Protein AF-A0A9P3F4W3-F1 (afdb_monomer)

InterPro domains:
  IPR059463 Protein of unknown function DUF8419 [PF28510] (2-143)

Foldseek 3Di:
DQLLVVVLQVVLLQADDPPHDFAADADCDDDPPFSYHHQDPDSDDCVVVVVVVVLVVVLVVLVVQQKDKDKDFDDDPPDPPPDDTDIDIDIDGDVVSVVVSVVSVVVVVVVVVVCVVPDDRDPQDDSPSPDPVSVVQQAWADQDPDDPRRDRDDDPCFNRAGKHWAFPDCPDPPDPPQETEIYIDRDDHDTDDPPHHYD

Mean predicted aligned error: 11.66 Å

Structure (mmCIF, N/CA/C/O backbone):
data_AF-A0A9P3F4W3-F1
#
_entry.id   AF-A0A9P3F4W3-F1
#
loop_
_atom_site.group_PDB
_atom_site.id
_atom_site.type_symbol
_atom_site.label_atom_id
_atom_site.label_alt_id
_atom_site.label_comp_id
_atom_site.label_asym_id
_atom_site.label_entity_id
_atom_site.label_seq_id
_atom_site.pdbx_PDB_ins_code
_atom_site.Cartn_x
_atom_site.Cartn_y
_atom_site.Cartn_z
_atom_site.occupancy
_atom_site.B_iso_or_equiv
_atom_site.auth_seq_id
_atom_site.auth_comp_id
_atom_site.auth_asym_id
_atom_site.auth_atom_id
_atom_site.pdbx_PDB_model_num
ATOM 1 N N . MET A 1 1 ? -3.355 -1.218 -4.577 1.00 74.62 1 MET A N 1
ATOM 2 C CA . MET A 1 1 ? -3.485 -2.594 -4.039 1.00 74.62 1 MET A CA 1
ATOM 3 C C . MET A 1 1 ? -2.761 -2.758 -2.710 1.00 74.62 1 MET A C 1
ATOM 5 O O . MET A 1 1 ? -3.388 -3.128 -1.733 1.00 74.62 1 MET A O 1
ATOM 9 N N . MET A 1 2 ? -1.468 -2.449 -2.622 1.00 79.38 2 MET A N 1
ATOM 10 C CA . MET A 1 2 ? -0.718 -2.630 -1.372 1.00 79.38 2 MET A CA 1
ATOM 11 C C . MET A 1 2 ? -1.200 -1.736 -0.217 1.00 79.38 2 MET A C 1
ATOM 13 O O . MET A 1 2 ? -1.365 -2.205 0.904 1.00 79.38 2 MET A O 1
ATOM 17 N N . THR A 1 3 ? -1.484 -0.463 -0.501 1.00 83.06 3 THR A N 1
ATOM 18 C CA . THR A 1 3 ? -2.031 0.501 0.469 1.00 83.06 3 THR A CA 1
ATOM 19 C C . THR A 1 3 ? -3.369 0.040 1.037 1.00 83.06 3 THR A C 1
ATOM 21 O O . THR A 1 3 ? -3.529 -0.025 2.250 1.00 83.06 3 THR A O 1
ATOM 24 N N . THR A 1 4 ? -4.296 -0.363 0.165 1.00 82.31 4 THR A N 1
ATOM 25 C CA . THR A 1 4 ? -5.615 -0.875 0.553 1.00 82.31 4 THR A CA 1
ATOM 26 C C . THR A 1 4 ? -5.492 -2.171 1.350 1.00 82.31 4 THR A C 1
ATOM 28 O O . THR A 1 4 ? -6.126 -2.304 2.386 1.00 82.31 4 THR A O 1
ATOM 31 N N . MET A 1 5 ? -4.609 -3.096 0.955 1.00 83.12 5 MET A N 1
ATOM 32 C CA . MET A 1 5 ? -4.367 -4.333 1.708 1.00 83.12 5 MET A CA 1
ATOM 33 C C . MET A 1 5 ? -3.825 -4.081 3.123 1.00 83.12 5 MET A C 1
ATOM 35 O O . MET A 1 5 ? -4.146 -4.823 4.055 1.00 83.12 5 MET A O 1
ATOM 39 N N . LEU A 1 6 ? -2.979 -3.065 3.296 1.00 83.56 6 LEU A N 1
ATOM 40 C CA . LEU A 1 6 ? -2.426 -2.693 4.598 1.00 83.56 6 LEU A CA 1
ATOM 41 C C . LEU A 1 6 ? -3.441 -1.933 5.451 1.00 83.56 6 LEU A C 1
ATOM 43 O O . LEU A 1 6 ? -3.543 -2.227 6.639 1.00 83.56 6 LEU A O 1
ATOM 47 N N . ALA A 1 7 ? -4.226 -1.042 4.846 1.00 84.19 7 ALA A N 1
ATOM 48 C CA . ALA A 1 7 ? -5.341 -0.373 5.508 1.00 84.19 7 ALA A CA 1
ATOM 49 C C . ALA A 1 7 ? -6.375 -1.392 6.004 1.00 84.19 7 ALA A C 1
ATOM 51 O O . ALA A 1 7 ? -6.766 -1.341 7.164 1.00 84.19 7 ALA A O 1
ATOM 52 N N . MET A 1 8 ? -6.724 -2.388 5.182 1.00 84.88 8 MET A N 1
ATOM 53 C CA . MET A 1 8 ? -7.594 -3.490 5.602 1.00 84.88 8 MET A CA 1
ATOM 54 C C . MET A 1 8 ? -6.976 -4.337 6.706 1.00 84.88 8 MET A C 1
ATOM 56 O O . MET A 1 8 ? -7.667 -4.717 7.641 1.00 84.88 8 MET A O 1
ATOM 60 N N . ALA A 1 9 ? -5.670 -4.610 6.645 1.00 83.62 9 ALA A N 1
ATOM 61 C CA . ALA A 1 9 ? -5.000 -5.367 7.703 1.00 83.62 9 ALA A CA 1
ATOM 62 C C . ALA A 1 9 ? -5.033 -4.612 9.038 1.00 83.62 9 ALA A C 1
ATOM 64 O O . ALA A 1 9 ? -5.186 -5.221 10.093 1.00 83.62 9 ALA A O 1
ATOM 65 N N . GLU A 1 10 ? -4.892 -3.288 8.993 1.00 84.81 10 GLU A N 1
ATOM 66 C CA . GLU A 1 10 ? -5.034 -2.432 10.163 1.00 84.81 10 GLU A CA 1
ATOM 67 C C . GLU A 1 10 ? -6.487 -2.368 10.648 1.00 84.81 10 GLU A C 1
ATOM 69 O O . GLU A 1 10 ? -6.715 -2.528 11.843 1.00 84.81 10 GLU A O 1
ATOM 74 N N . TRP A 1 11 ? -7.458 -2.215 9.752 1.00 85.62 11 TRP A N 1
ATOM 75 C CA . TRP A 1 11 ? -8.885 -2.228 10.077 1.00 85.62 11 TRP A CA 1
ATOM 76 C C . TRP A 1 11 ? -9.291 -3.525 10.784 1.00 85.62 11 TRP A C 1
ATOM 78 O O . TRP A 1 11 ? -9.791 -3.501 11.905 1.00 85.62 11 TRP A O 1
ATOM 88 N N . CYS A 1 12 ? -8.944 -4.666 10.194 1.00 85.25 12 CYS A N 1
ATOM 89 C CA . CYS A 1 12 ? -9.163 -5.982 10.779 1.00 85.25 12 CYS A CA 1
ATOM 90 C C . CYS A 1 12 ? -8.398 -6.193 12.095 1.00 85.25 12 CYS A C 1
ATOM 92 O O . CYS A 1 12 ? -8.806 -7.014 12.901 1.00 85.25 12 CYS A O 1
ATOM 94 N N . SER A 1 13 ? -7.307 -5.463 12.362 1.00 84.81 13 SER A N 1
ATOM 95 C CA . SER A 1 13 ? -6.596 -5.585 13.647 1.00 84.81 13 SER A CA 1
ATOM 96 C C . SER A 1 13 ? -7.384 -5.038 14.840 1.00 84.81 13 SER A C 1
ATOM 98 O O . SER A 1 13 ? -7.011 -5.321 15.973 1.00 84.81 13 SER A O 1
ATOM 100 N N . TYR A 1 14 ? -8.453 -4.269 14.602 1.00 86.31 14 TYR A N 1
ATOM 101 C CA . TYR A 1 14 ? -9.343 -3.791 15.659 1.00 86.31 14 TYR A CA 1
ATOM 102 C C . TYR A 1 14 ? -10.436 -4.798 16.032 1.00 86.31 14 TYR A C 1
ATOM 104 O O . TYR A 1 14 ? -11.039 -4.635 17.090 1.00 86.31 14 TYR A O 1
ATOM 112 N N . THR A 1 15 ? -10.698 -5.835 15.227 1.00 86.44 15 THR A N 1
ATOM 113 C CA . THR A 1 15 ? -11.714 -6.842 15.576 1.00 86.44 15 THR A CA 1
ATOM 114 C C . THR A 1 15 ? -11.348 -7.551 16.859 1.00 86.44 15 THR A C 1
ATOM 116 O O . THR A 1 15 ? -10.190 -7.942 17.028 1.00 86.44 15 THR A O 1
ATOM 119 N N . VAL A 1 16 ? -12.326 -7.832 17.706 1.00 83.94 16 VAL A N 1
ATOM 120 C CA . VAL A 1 16 ? -12.142 -8.793 18.788 1.00 83.94 16 VAL A CA 1
ATOM 121 C C . VAL A 1 16 ? -11.890 -10.199 18.224 1.00 83.94 16 VAL A C 1
ATOM 123 O O . VAL A 1 16 ? -12.476 -10.617 17.224 1.00 83.94 16 VAL A O 1
ATOM 126 N N . GLY A 1 17 ? -10.969 -10.930 18.845 1.00 76.00 17 GLY A N 1
ATOM 127 C CA . GLY A 1 17 ? -10.574 -12.269 18.424 1.00 76.00 17 GLY A CA 1
ATOM 128 C C . GLY A 1 17 ? -9.558 -12.880 19.389 1.00 76.00 17 GLY A C 1
ATOM 129 O O . GLY A 1 17 ? -9.021 -12.165 20.235 1.00 76.00 17 GLY A O 1
ATOM 130 N N . PRO A 1 18 ? -9.245 -14.181 19.256 1.00 65.69 18 PRO A N 1
ATOM 131 C CA . PRO A 1 18 ? -8.427 -14.923 20.223 1.00 65.69 18 PRO A CA 1
ATOM 132 C C . PRO A 1 18 ? -7.000 -14.377 20.391 1.00 65.69 18 PRO A C 1
ATOM 134 O O . PRO A 1 18 ? -6.372 -14.589 21.422 1.00 65.69 18 PRO A O 1
ATOM 137 N N . THR A 1 19 ? -6.484 -13.657 19.392 1.00 66.25 19 THR A N 1
ATOM 138 C CA . THR A 1 19 ? -5.151 -13.032 19.410 1.00 66.25 19 THR A CA 1
ATOM 139 C C . THR A 1 19 ? -5.202 -11.504 19.388 1.00 66.25 19 THR A C 1
ATOM 141 O O . THR A 1 19 ? -4.159 -10.861 19.261 1.00 66.25 19 THR A O 1
ATOM 144 N N . SER A 1 20 ? -6.395 -10.908 19.431 1.00 72.38 20 SER A N 1
ATOM 145 C CA . SER A 1 20 ? -6.566 -9.467 19.260 1.00 72.38 20 SER A CA 1
ATOM 146 C C . SER A 1 20 ? -6.547 -8.752 20.602 1.00 72.38 20 SER A C 1
ATOM 148 O O . SER A 1 20 ? -7.237 -9.153 21.537 1.00 72.38 20 SER A O 1
ATOM 150 N N . GLN A 1 21 ? -5.774 -7.672 20.687 1.00 78.75 21 GLN A N 1
ATOM 151 C CA . GLN A 1 21 ? -5.727 -6.816 21.868 1.00 78.75 21 GLN A CA 1
ATOM 152 C C . GLN A 1 21 ? -6.329 -5.442 21.576 1.00 78.75 21 GLN A C 1
ATOM 154 O O . GLN A 1 21 ? -6.241 -4.977 20.435 1.00 78.75 21 GLN A O 1
ATOM 159 N N . PRO A 1 22 ? -6.885 -4.762 22.596 1.00 82.44 22 PRO A N 1
ATOM 160 C CA . PRO A 1 22 ? -7.339 -3.389 22.467 1.00 82.44 22 PRO A CA 1
ATOM 161 C C . PRO A 1 22 ? -6.253 -2.505 21.874 1.00 82.44 22 PRO A C 1
ATOM 163 O O . PRO A 1 22 ? -5.115 -2.464 22.356 1.00 82.44 22 PRO A O 1
ATOM 166 N N . LYS A 1 23 ? -6.607 -1.777 20.818 1.00 87.00 23 LYS A N 1
ATOM 167 C CA . LYS A 1 23 ? -5.668 -0.944 20.076 1.00 87.00 23 LYS A CA 1
ATOM 168 C C . LYS A 1 23 ? -6.117 0.506 20.140 1.00 87.00 23 LYS A C 1
ATOM 170 O O . LYS A 1 23 ? -7.295 0.822 20.039 1.00 87.00 23 LYS A O 1
ATOM 175 N N . ALA A 1 24 ? -5.155 1.399 20.328 1.00 87.31 24 ALA A N 1
ATOM 176 C CA . ALA A 1 24 ? -5.419 2.827 20.309 1.00 87.31 24 ALA A CA 1
ATOM 177 C C . ALA A 1 24 ? -5.722 3.330 18.893 1.00 87.31 24 ALA A C 1
ATOM 179 O O . ALA A 1 24 ? -5.210 2.791 17.900 1.00 87.31 24 ALA A O 1
ATOM 180 N N . LEU A 1 25 ? -6.512 4.396 18.813 1.00 86.94 25 LEU A N 1
ATOM 181 C CA . LEU A 1 25 ? -6.737 5.124 17.573 1.00 86.94 25 LEU A CA 1
ATOM 182 C C . LEU A 1 25 ? -5.454 5.824 17.119 1.00 86.94 25 LEU A C 1
ATOM 184 O O . LEU A 1 25 ? -4.669 6.328 17.928 1.00 86.94 25 LEU A O 1
ATOM 188 N N . ARG A 1 26 ? -5.244 5.830 15.802 1.00 85.50 26 ARG A N 1
ATOM 189 C CA . ARG A 1 26 ? -4.173 6.591 15.164 1.00 85.50 26 ARG A CA 1
ATOM 190 C C . ARG A 1 26 ? -4.734 7.901 14.642 1.00 85.50 26 ARG A C 1
ATOM 192 O O . ARG A 1 26 ? -5.629 7.889 13.802 1.00 85.50 26 ARG A O 1
ATOM 199 N N . VAL A 1 27 ? -4.210 9.013 15.136 1.00 84.75 27 VAL A N 1
ATOM 200 C CA . VAL A 1 27 ? -4.677 10.362 14.802 1.00 84.75 27 VAL A CA 1
ATOM 201 C C . VAL A 1 27 ? -3.507 11.224 14.344 1.00 84.75 27 VAL A C 1
ATOM 203 O O . VAL A 1 27 ? -2.356 10.968 14.692 1.00 84.75 27 VAL A O 1
ATOM 206 N N . SER A 1 28 ? -3.779 12.250 13.541 1.00 83.44 28 SER A N 1
ATOM 207 C CA . SER A 1 28 ? -2.728 13.146 13.036 1.00 83.44 28 SER A CA 1
ATOM 208 C C . SER A 1 28 ? -2.123 14.026 14.134 1.00 83.44 28 SER A C 1
ATOM 210 O O . SER A 1 28 ? -0.944 14.358 14.075 1.00 83.44 28 SER A O 1
ATOM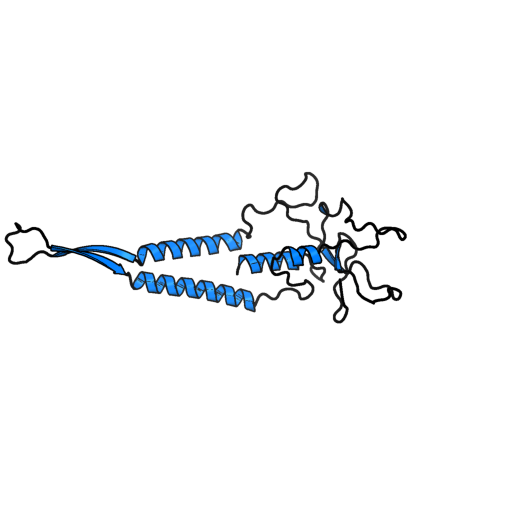 212 N N . SER A 1 29 ? -2.921 14.395 15.137 1.00 84.56 29 SER A N 1
ATOM 213 C CA . SER A 1 29 ? -2.494 15.198 16.282 1.00 84.56 29 SER A CA 1
ATOM 214 C C . SER A 1 29 ? -3.029 14.542 17.557 1.00 84.56 29 SER A C 1
ATOM 216 O O . SER A 1 29 ? -4.214 14.695 17.854 1.00 84.56 29 SER A O 1
ATOM 218 N N . PRO A 1 30 ? -2.218 13.718 18.247 1.00 84.50 30 PRO A N 1
ATOM 219 C CA . PRO A 1 30 ? -2.648 13.072 19.480 1.00 84.50 30 PRO A CA 1
ATOM 220 C C . PRO A 1 30 ? -2.712 14.086 20.618 1.00 84.50 30 PRO A C 1
ATOM 222 O O . PRO A 1 30 ? -1.844 14.954 20.741 1.00 84.50 30 PRO A O 1
ATOM 225 N N . VAL A 1 31 ? -3.726 13.947 21.469 1.00 85.88 31 VAL A N 1
ATOM 226 C CA . VAL A 1 31 ? -3.821 14.735 22.701 1.00 85.88 31 VAL A CA 1
ATOM 227 C C . VAL A 1 31 ? -2.749 14.240 23.689 1.00 85.88 31 VAL A C 1
ATOM 229 O O . VAL A 1 31 ? -2.611 13.021 23.851 1.00 85.88 31 VAL A O 1
ATOM 232 N N . PRO A 1 32 ? -1.974 15.140 24.332 1.00 81.25 32 PRO A N 1
ATOM 233 C CA . PRO A 1 32 ? -0.998 14.761 25.355 1.00 81.25 32 PRO A CA 1
ATOM 234 C C . PRO A 1 32 ? -1.635 13.910 26.463 1.00 81.25 32 PRO A C 1
ATOM 236 O O . PRO A 1 32 ? -2.799 14.110 26.794 1.00 81.25 32 PRO A O 1
ATOM 239 N N . ASP A 1 33 ? -0.877 12.961 27.016 1.00 80.81 33 ASP A N 1
ATOM 240 C CA . ASP A 1 33 ? -1.301 12.077 28.118 1.00 80.81 33 ASP A CA 1
ATOM 241 C C . ASP A 1 33 ? -2.494 11.145 27.816 1.00 80.81 33 ASP A C 1
ATOM 243 O O . ASP A 1 33 ? -3.154 10.640 28.724 1.00 80.81 33 ASP A O 1
ATOM 247 N N . THR A 1 34 ? -2.749 10.854 26.536 1.00 84.12 34 THR A N 1
ATOM 248 C CA . THR A 1 34 ? -3.764 9.879 26.099 1.00 84.12 34 THR A CA 1
ATOM 249 C C . THR A 1 34 ? -3.131 8.639 25.465 1.00 84.12 34 THR A C 1
ATOM 251 O O . THR A 1 34 ? -1.970 8.652 25.058 1.00 84.12 34 THR A O 1
ATOM 254 N N . GLU A 1 35 ? -3.887 7.542 25.333 1.00 84.88 35 GLU A N 1
ATOM 255 C CA . GLU A 1 35 ? -3.386 6.319 24.680 1.00 84.88 35 GLU A CA 1
ATOM 256 C C . GLU A 1 35 ? -3.305 6.453 23.147 1.00 84.88 35 GLU A C 1
ATOM 258 O O . GLU A 1 35 ? -2.826 5.534 22.474 1.00 84.88 35 GLU A O 1
ATOM 263 N N . GLN A 1 36 ? -3.769 7.573 22.574 1.00 84.56 36 GLN A N 1
ATOM 264 C CA . GLN A 1 36 ? -3.763 7.829 21.135 1.00 84.56 36 GLN A CA 1
ATOM 265 C C . GLN A 1 36 ? -2.351 7.784 20.560 1.00 84.56 36 GLN A C 1
ATOM 267 O O . GLN A 1 36 ? -1.378 8.260 21.145 1.00 84.56 36 GLN A O 1
ATOM 272 N N . LYS A 1 37 ? -2.234 7.236 19.352 1.00 82.19 37 LYS A N 1
ATOM 273 C CA . LYS A 1 37 ? -0.954 7.167 18.647 1.00 82.19 37 LYS A CA 1
ATOM 274 C C . LYS A 1 37 ? -0.946 8.162 17.504 1.00 82.19 37 LYS A C 1
ATOM 276 O O . LYS A 1 37 ? -1.917 8.267 16.764 1.00 82.19 37 LYS A O 1
ATOM 281 N N . SER A 1 38 ? 0.175 8.850 17.322 1.00 79.69 38 SER A N 1
ATOM 282 C CA . SER A 1 38 ? 0.373 9.638 16.110 1.00 79.69 38 SER A CA 1
ATOM 283 C C . SER A 1 38 ? 0.411 8.717 14.886 1.00 79.69 38 SER A C 1
ATOM 285 O O . SER A 1 38 ? 0.999 7.627 14.922 1.00 79.69 38 SER A O 1
ATOM 287 N N . THR A 1 39 ? -0.237 9.140 13.808 1.00 71.75 39 THR A N 1
ATOM 288 C CA . THR A 1 39 ? -0.130 8.503 12.495 1.00 71.75 39 THR A CA 1
ATOM 289 C C . THR A 1 39 ? 1.294 8.650 11.948 1.00 71.75 39 THR A C 1
ATOM 291 O O . THR A 1 39 ? 1.993 9.628 12.201 1.00 71.75 39 THR A O 1
ATOM 294 N N . TYR A 1 40 ? 1.753 7.659 11.184 1.00 64.75 40 TYR A N 1
ATOM 295 C CA . TYR A 1 40 ? 3.007 7.775 10.441 1.00 64.75 40 TYR A CA 1
ATOM 296 C C . TYR A 1 40 ? 2.914 8.918 9.422 1.00 64.75 40 TYR A C 1
ATOM 298 O O . TYR A 1 40 ? 1.903 9.060 8.741 1.00 64.75 40 TYR A O 1
ATOM 306 N N . THR A 1 41 ? 3.992 9.682 9.241 1.00 58.31 41 THR A N 1
ATOM 307 C CA . THR A 1 41 ? 4.062 10.732 8.206 1.00 58.31 41 THR A CA 1
ATOM 308 C C . THR A 1 41 ? 3.821 10.195 6.786 1.00 58.31 41 THR A C 1
ATOM 310 O O . THR A 1 41 ? 3.372 10.939 5.921 1.00 58.31 41 THR A O 1
ATOM 313 N N . LEU A 1 42 ? 4.050 8.896 6.553 1.00 62.97 42 LEU A N 1
ATOM 314 C CA . LEU A 1 42 ? 3.553 8.150 5.396 1.00 62.97 42 LEU A CA 1
ATOM 315 C C . LEU A 1 42 ? 2.478 7.151 5.834 1.00 62.97 42 LEU A C 1
ATOM 317 O O . LEU A 1 42 ? 2.734 6.324 6.703 1.00 62.97 42 LEU A O 1
ATOM 321 N N . SER A 1 43 ? 1.329 7.116 5.154 1.00 66.06 43 SER A N 1
ATOM 322 C CA . SER A 1 43 ? 0.204 6.192 5.415 1.00 66.06 43 SER A CA 1
ATOM 323 C C . SER A 1 43 ? 0.535 4.689 5.305 1.00 66.06 43 SER A C 1
ATOM 325 O O . SER A 1 43 ? -0.341 3.847 5.486 1.00 66.06 43 SER A O 1
ATOM 327 N N . VAL A 1 44 ? 1.781 4.326 4.991 1.00 72.62 44 VAL A N 1
ATOM 328 C CA . VAL A 1 44 ? 2.258 2.952 4.806 1.00 72.62 44 VAL A CA 1
ATOM 329 C C . VAL A 1 44 ? 3.447 2.705 5.739 1.00 72.62 44 VAL A C 1
ATOM 331 O O . VAL A 1 44 ? 4.361 3.531 5.778 1.00 72.62 44 VAL A O 1
ATOM 334 N N . PRO A 1 45 ? 3.509 1.561 6.451 1.00 78.75 45 PRO A N 1
ATOM 335 C CA . PRO A 1 45 ? 4.685 1.193 7.225 1.00 78.75 45 PRO A CA 1
ATOM 336 C C . PRO A 1 45 ? 5.943 1.238 6.357 1.00 78.75 45 PRO A C 1
ATOM 338 O O . PRO A 1 45 ? 5.987 0.644 5.279 1.00 78.75 45 PRO A O 1
ATOM 341 N N . LEU A 1 46 ? 6.992 1.889 6.856 1.00 76.44 46 LEU A N 1
ATOM 342 C CA . LEU A 1 46 ? 8.212 2.163 6.093 1.00 76.44 46 LEU A CA 1
ATOM 343 C C . LEU A 1 46 ? 8.869 0.892 5.510 1.00 76.44 46 LEU A C 1
ATOM 345 O O . LEU A 1 46 ? 9.416 0.922 4.413 1.00 76.44 46 LEU A O 1
ATOM 349 N N . LYS A 1 47 ? 8.708 -0.249 6.196 1.00 84.06 47 LYS A N 1
ATOM 350 C CA . LYS A 1 47 ? 9.158 -1.589 5.765 1.00 84.06 47 LYS A CA 1
ATOM 351 C C . LYS A 1 47 ? 8.607 -2.005 4.394 1.00 84.06 47 LYS A C 1
ATOM 353 O O . LYS A 1 47 ? 9.259 -2.723 3.652 1.00 84.06 47 LYS A O 1
ATOM 358 N N . TRP A 1 48 ? 7.395 -1.557 4.091 1.00 82.06 48 TRP A N 1
ATOM 359 C CA . TRP A 1 48 ? 6.644 -1.854 2.875 1.00 82.06 48 TRP A CA 1
ATOM 360 C C . TRP A 1 48 ? 6.708 -0.680 1.884 1.00 82.06 48 TRP A C 1
ATOM 362 O O . TRP A 1 48 ? 6.747 -0.887 0.671 1.00 82.06 48 TRP A O 1
ATOM 372 N N . GLY A 1 49 ? 6.776 0.552 2.397 1.00 83.81 49 GLY A N 1
ATOM 373 C CA . GLY A 1 49 ? 6.899 1.767 1.593 1.00 83.81 49 GLY A CA 1
ATOM 374 C C . GLY A 1 49 ? 8.245 1.895 0.875 1.00 83.81 49 GLY A C 1
ATOM 375 O O . GLY A 1 49 ? 8.251 2.160 -0.324 1.00 83.81 49 GLY A O 1
ATOM 376 N N . ILE A 1 50 ? 9.369 1.658 1.566 1.00 87.50 50 ILE A N 1
ATOM 377 C CA . ILE A 1 50 ? 10.716 1.822 0.985 1.00 87.50 50 ILE A CA 1
ATOM 378 C C . ILE A 1 50 ? 10.934 0.918 -0.239 1.00 87.50 50 ILE A C 1
ATOM 380 O O . ILE A 1 50 ? 11.280 1.459 -1.289 1.00 87.50 50 ILE A O 1
ATOM 384 N N . PRO A 1 51 ? 10.716 -0.414 -0.175 1.00 87.62 51 PRO A N 1
ATOM 385 C CA . PRO A 1 51 ? 10.960 -1.278 -1.331 1.00 87.62 51 PRO A CA 1
ATOM 386 C C . PRO A 1 51 ? 10.102 -0.882 -2.532 1.00 87.62 51 PRO A C 1
ATOM 388 O O . PRO A 1 51 ? 10.590 -0.810 -3.654 1.00 87.62 51 PRO A O 1
ATOM 391 N N . THR A 1 52 ? 8.835 -0.544 -2.280 1.00 85.62 52 THR A N 1
ATOM 392 C CA . THR A 1 52 ? 7.901 -0.113 -3.324 1.00 85.62 52 THR A CA 1
ATOM 393 C C . THR A 1 52 ? 8.360 1.188 -3.980 1.00 85.62 52 THR A C 1
ATOM 395 O O . THR A 1 52 ? 8.342 1.290 -5.203 1.00 85.62 52 THR A O 1
ATOM 398 N N . ALA A 1 53 ? 8.811 2.163 -3.186 1.00 88.81 53 ALA A N 1
ATOM 399 C CA . ALA A 1 53 ? 9.331 3.426 -3.698 1.00 88.81 53 ALA A CA 1
ATOM 400 C C . ALA A 1 53 ? 10.589 3.215 -4.549 1.00 88.81 53 ALA A C 1
ATOM 402 O O . ALA A 1 53 ? 10.673 3.761 -5.643 1.00 88.81 53 ALA A O 1
ATOM 403 N N . ILE A 1 54 ? 11.523 2.369 -4.099 1.00 91.62 54 ILE A N 1
ATOM 404 C CA . ILE A 1 54 ? 12.721 2.013 -4.873 1.00 91.62 54 ILE A CA 1
ATOM 405 C C . ILE A 1 54 ? 12.322 1.392 -6.214 1.00 91.62 54 ILE A C 1
ATOM 407 O O . ILE A 1 54 ? 12.807 1.833 -7.253 1.00 91.62 54 ILE A O 1
ATOM 411 N N . CYS A 1 55 ? 11.414 0.412 -6.215 1.00 90.56 55 CYS A N 1
ATOM 412 C CA . CYS A 1 55 ? 10.948 -0.217 -7.449 1.00 90.56 55 CYS A CA 1
ATOM 413 C C . CYS A 1 55 ? 10.300 0.790 -8.410 1.00 90.56 55 CYS A C 1
ATOM 415 O O . CYS A 1 55 ? 10.576 0.736 -9.604 1.00 90.56 55 CYS A O 1
ATOM 417 N N . ILE A 1 56 ? 9.485 1.726 -7.907 1.00 90.88 56 ILE A N 1
ATOM 418 C CA . ILE A 1 56 ? 8.874 2.783 -8.729 1.00 90.88 56 ILE A CA 1
ATOM 419 C C . ILE A 1 56 ? 9.946 3.701 -9.317 1.00 90.88 56 ILE A C 1
ATOM 421 O O . ILE A 1 56 ? 9.897 3.989 -10.508 1.00 90.88 56 ILE A O 1
ATOM 425 N N . THR A 1 57 ? 10.929 4.127 -8.522 1.00 94.38 57 THR A N 1
ATOM 426 C CA . THR A 1 57 ? 12.034 4.970 -9.000 1.00 94.38 57 THR A CA 1
ATOM 427 C C . THR A 1 57 ? 12.850 4.264 -10.081 1.00 94.38 57 THR A C 1
ATOM 429 O O . THR A 1 57 ? 13.143 4.865 -11.110 1.00 94.38 57 THR A O 1
ATOM 432 N N . VAL A 1 58 ? 13.178 2.983 -9.887 1.00 93.44 58 VAL A N 1
ATOM 433 C CA . VAL A 1 58 ? 13.905 2.178 -10.882 1.00 93.44 58 VAL A CA 1
ATOM 434 C C . VAL A 1 58 ? 13.081 2.010 -12.153 1.00 93.44 58 VAL A C 1
ATOM 436 O O . VAL A 1 58 ? 13.606 2.190 -13.245 1.00 93.44 58 VAL A O 1
ATOM 439 N N . LEU A 1 59 ? 11.790 1.705 -12.033 1.00 90.75 59 LEU A N 1
ATOM 440 C CA . LEU A 1 59 ? 10.906 1.554 -13.186 1.00 90.75 59 LEU A CA 1
ATOM 441 C C . LEU A 1 59 ? 10.767 2.881 -13.944 1.00 90.75 59 LEU A C 1
ATOM 443 O O . LEU A 1 59 ? 10.835 2.892 -15.168 1.00 90.75 59 LEU A O 1
ATOM 447 N N . HIS A 1 60 ? 10.649 4.001 -13.230 1.00 90.94 60 HIS A N 1
ATOM 448 C CA . HIS A 1 60 ? 10.609 5.329 -13.834 1.00 90.94 60 HIS A CA 1
ATOM 449 C C . HIS A 1 60 ? 11.915 5.669 -14.561 1.00 90.94 60 HIS A C 1
ATOM 451 O O . HIS A 1 60 ? 11.872 6.147 -15.690 1.00 90.94 60 HIS A O 1
ATOM 457 N N . TRP A 1 61 ? 13.067 5.353 -13.962 1.00 91.94 61 TRP A N 1
ATOM 458 C CA . TRP A 1 61 ? 14.362 5.500 -14.626 1.00 91.94 61 TRP A CA 1
ATOM 459 C C . TRP A 1 61 ? 14.431 4.633 -15.892 1.00 91.94 61 TRP A C 1
ATOM 461 O O . TRP A 1 61 ? 14.739 5.139 -16.966 1.00 91.94 61 TRP A O 1
ATOM 471 N N . LEU A 1 62 ? 14.057 3.356 -15.819 1.00 89.69 62 LEU A N 1
ATOM 472 C CA . LEU A 1 62 ? 14.059 2.464 -16.984 1.00 89.69 62 LEU A CA 1
ATOM 473 C C . LEU A 1 62 ? 13.155 2.958 -18.122 1.00 89.69 62 LEU A C 1
ATOM 475 O O . LEU A 1 62 ? 13.489 2.752 -19.285 1.00 89.69 62 LEU A O 1
ATOM 479 N N . ILE A 1 63 ? 12.037 3.623 -17.809 1.00 87.94 63 ILE A N 1
ATOM 480 C CA . ILE A 1 63 ? 11.183 4.258 -18.823 1.00 87.94 63 ILE A CA 1
ATOM 481 C C . ILE A 1 63 ? 11.926 5.403 -19.522 1.00 87.94 63 ILE A C 1
ATOM 483 O O . ILE A 1 63 ? 11.843 5.510 -20.744 1.00 87.94 63 ILE A O 1
ATOM 487 N N . SER A 1 64 ? 12.678 6.224 -18.787 1.00 88.25 64 SER A N 1
ATOM 488 C CA . SER A 1 64 ? 13.499 7.286 -19.385 1.00 88.25 64 SER A CA 1
ATOM 489 C C . SER A 1 64 ? 14.577 6.729 -20.322 1.00 88.25 64 SER A C 1
ATOM 491 O O . SER A 1 64 ? 14.849 7.326 -21.354 1.00 88.25 64 SER A O 1
ATOM 493 N N . GLU A 1 65 ? 15.133 5.554 -20.015 1.00 86.38 65 GLU A N 1
ATOM 494 C CA . GLU A 1 65 ? 16.111 4.864 -20.876 1.00 86.38 65 GLU A CA 1
ATOM 495 C C . GLU A 1 65 ? 15.456 4.087 -22.036 1.00 86.38 65 GLU A C 1
ATOM 497 O O . GLU A 1 65 ? 16.132 3.652 -22.971 1.00 86.38 65 GLU A O 1
ATOM 502 N N . MET A 1 66 ? 14.137 3.871 -21.986 1.00 88.31 66 MET A N 1
ATOM 503 C CA . MET A 1 66 ? 13.402 3.146 -23.022 1.00 88.31 66 MET A CA 1
ATOM 504 C C . MET A 1 66 ? 13.227 3.985 -24.286 1.00 88.31 66 MET A C 1
ATOM 506 O O . MET A 1 66 ? 13.239 3.412 -25.374 1.00 88.31 66 MET A O 1
ATOM 510 N N . VAL A 1 67 ? 13.056 5.301 -24.153 1.00 85.50 67 VAL A N 1
ATOM 511 C CA . VAL A 1 67 ? 12.791 6.219 -25.268 1.00 85.50 67 VAL A CA 1
ATOM 512 C C . VAL A 1 67 ? 13.890 7.268 -25.309 1.00 85.50 67 VAL A C 1
ATOM 514 O O . VAL A 1 67 ? 13.972 8.110 -24.420 1.00 85.50 67 VAL A O 1
ATOM 517 N N . PHE A 1 68 ? 14.714 7.251 -26.353 1.00 83.69 68 PHE A N 1
ATOM 518 C CA . PHE A 1 68 ? 15.767 8.246 -26.532 1.00 83.69 68 PHE A CA 1
ATOM 519 C C . PHE A 1 68 ? 15.684 8.882 -27.916 1.00 83.69 68 PHE A C 1
ATOM 521 O O . PHE A 1 68 ? 15.373 8.234 -28.913 1.00 83.69 68 PHE A O 1
ATOM 528 N N . LEU A 1 69 ? 15.945 10.184 -27.974 1.00 85.62 69 LEU A N 1
ATOM 529 C CA . LEU A 1 69 ? 15.994 10.934 -29.221 1.00 85.62 69 LEU A CA 1
ATOM 530 C C . LEU A 1 69 ? 17.431 10.907 -29.733 1.00 85.62 69 LEU A C 1
ATOM 532 O O . LEU A 1 69 ? 18.336 11.373 -29.039 1.00 85.62 69 LEU A O 1
ATOM 536 N N . ALA A 1 70 ? 17.646 10.355 -30.925 1.00 85.12 70 ALA A N 1
ATOM 537 C CA . ALA A 1 70 ? 18.967 10.336 -31.540 1.00 85.12 70 ALA A CA 1
ATOM 538 C C . ALA A 1 70 ? 18.942 11.074 -32.877 1.00 85.12 70 ALA A C 1
ATOM 540 O O . ALA A 1 70 ? 17.981 11.002 -33.646 1.00 85.12 70 ALA A O 1
ATOM 541 N N . ARG A 1 71 ? 20.029 11.798 -33.136 1.00 85.50 71 ARG A N 1
ATOM 542 C CA . ARG A 1 71 ? 20.293 12.467 -34.404 1.00 85.50 71 ARG A CA 1
ATOM 543 C C . ARG A 1 71 ? 21.382 11.692 -35.126 1.00 85.50 71 ARG A C 1
ATOM 545 O O . ARG A 1 71 ? 22.465 11.500 -34.579 1.00 85.50 71 ARG A O 1
ATOM 552 N N . ILE A 1 72 ? 21.081 11.246 -36.335 1.00 83.50 72 ILE A N 1
ATOM 553 C CA . ILE A 1 72 ? 22.021 10.559 -37.213 1.00 83.50 72 ILE A CA 1
ATOM 554 C C . ILE A 1 72 ? 22.449 11.558 -38.278 1.00 83.50 72 ILE A C 1
ATOM 556 O O . ILE A 1 72 ? 21.644 11.970 -39.114 1.00 83.50 72 ILE A O 1
ATOM 560 N N . ASP A 1 73 ? 23.720 11.944 -38.234 1.00 85.50 73 ASP A N 1
ATOM 561 C CA . ASP A 1 73 ? 24.341 12.778 -39.256 1.00 85.50 73 ASP A CA 1
ATOM 562 C C . ASP A 1 73 ? 24.971 11.861 -40.313 1.00 85.50 73 ASP A C 1
ATOM 564 O O . ASP A 1 73 ? 25.912 11.116 -40.032 1.00 85.50 73 ASP A O 1
ATOM 568 N N . VAL A 1 74 ? 24.410 11.867 -41.526 1.00 82.50 74 VAL A N 1
ATOM 569 C CA . VAL A 1 74 ? 24.894 11.044 -42.642 1.00 82.50 74 VAL A CA 1
ATOM 570 C C . VAL A 1 74 ? 25.891 11.859 -43.462 1.00 82.50 74 VAL A C 1
ATOM 572 O O . VAL A 1 74 ? 25.551 12.920 -43.988 1.00 82.50 74 VAL A O 1
ATOM 575 N N . TYR A 1 75 ? 27.119 11.349 -43.572 1.00 79.19 75 TYR A N 1
ATOM 576 C CA . TYR A 1 75 ? 28.189 11.931 -44.383 1.00 79.19 75 TYR A CA 1
ATOM 577 C C . TYR A 1 75 ? 28.359 11.119 -45.672 1.00 79.19 75 TYR A C 1
ATOM 579 O O . TYR A 1 75 ? 28.512 9.899 -45.621 1.00 79.19 75 TYR A O 1
ATOM 587 N N . ASP A 1 76 ? 28.334 11.788 -46.826 1.00 75.38 76 ASP A N 1
ATOM 588 C CA . ASP A 1 76 ? 28.615 11.154 -48.117 1.00 75.38 76 ASP A CA 1
ATOM 589 C C . ASP A 1 76 ? 30.128 10.935 -48.274 1.00 75.38 76 ASP A C 1
ATOM 591 O O . ASP A 1 76 ? 30.921 11.861 -48.105 1.00 75.38 76 ASP A O 1
ATOM 595 N N . VAL A 1 77 ? 30.523 9.706 -48.612 1.00 74.31 77 VAL A N 1
ATOM 596 C CA . VAL A 1 77 ? 31.924 9.283 -48.770 1.00 74.31 77 VAL A CA 1
ATOM 597 C C . VAL A 1 77 ? 32.589 9.953 -49.982 1.00 74.31 77 VAL A C 1
ATOM 599 O O . VAL A 1 77 ? 33.812 10.055 -50.025 1.00 74.31 77 VAL A O 1
ATOM 602 N N . ASN A 1 78 ? 31.807 10.443 -50.952 1.00 73.50 78 ASN A N 1
ATOM 603 C CA . ASN A 1 78 ? 32.319 11.107 -52.160 1.00 73.50 78 ASN A CA 1
ATOM 604 C C . ASN A 1 78 ? 32.322 12.643 -52.068 1.00 73.50 78 ASN A C 1
ATOM 606 O O . ASN A 1 78 ? 32.753 13.315 -53.005 1.00 73.50 78 ASN A O 1
ATOM 610 N N . SER A 1 79 ? 31.823 13.208 -50.966 1.00 67.88 79 SER A N 1
ATOM 611 C CA . SER A 1 79 ? 31.809 14.650 -50.722 1.00 67.88 79 SER A CA 1
ATOM 612 C C . SER A 1 79 ? 33.130 15.082 -50.081 1.00 67.88 79 SER A C 1
ATOM 614 O O . SER A 1 79 ? 33.550 14.501 -49.085 1.00 67.88 79 SER A O 1
ATOM 616 N N . ASP A 1 80 ? 33.751 16.148 -50.595 1.00 65.31 80 ASP A N 1
ATOM 617 C CA . ASP A 1 80 ? 35.039 16.721 -50.147 1.00 65.31 80 ASP A CA 1
ATOM 618 C C . ASP A 1 80 ? 34.954 17.435 -48.773 1.00 65.31 80 ASP A C 1
ATOM 620 O O . ASP A 1 80 ? 35.489 18.520 -48.564 1.00 65.31 80 ASP A O 1
ATOM 624 N N . GLY A 1 81 ? 34.164 16.896 -47.836 1.00 63.69 81 GLY A N 1
ATOM 625 C CA . GLY A 1 81 ? 33.947 17.448 -46.492 1.00 63.69 81 GLY A CA 1
ATOM 626 C C . GLY A 1 81 ? 33.247 18.816 -46.425 1.00 63.69 81 GLY A C 1
ATOM 627 O O . GLY A 1 81 ? 33.026 19.321 -45.329 1.00 63.69 81 GLY A O 1
ATOM 628 N N . SER A 1 82 ? 32.889 19.418 -47.565 1.00 62.62 82 SER A N 1
ATOM 629 C CA . SER A 1 82 ? 32.378 20.795 -47.667 1.00 62.62 82 SER A CA 1
ATOM 630 C C . SER A 1 82 ? 30.847 20.919 -47.739 1.00 62.62 82 SER A C 1
ATOM 632 O O . SER A 1 82 ? 30.322 22.032 -47.697 1.00 62.62 82 SER A O 1
ATOM 634 N N . GLY A 1 83 ? 30.116 19.802 -47.823 1.00 66.31 83 GLY A N 1
ATOM 635 C CA . GLY A 1 83 ? 28.649 19.778 -47.820 1.00 66.31 83 GLY A CA 1
ATOM 636 C C . GLY A 1 83 ? 28.041 19.766 -46.412 1.00 66.31 83 GLY A C 1
ATOM 637 O O . GLY A 1 83 ? 28.586 19.164 -45.488 1.00 66.31 83 GLY A O 1
ATOM 638 N N . THR A 1 84 ? 26.877 20.401 -46.238 1.00 69.00 84 THR A N 1
ATOM 639 C CA . THR A 1 84 ? 26.082 20.277 -45.005 1.00 69.00 84 THR A CA 1
ATOM 640 C C . THR A 1 84 ? 25.598 18.829 -44.850 1.00 69.00 84 THR A C 1
ATOM 642 O O . THR A 1 84 ? 24.953 18.336 -45.780 1.00 69.00 84 THR A O 1
ATOM 645 N N . PRO A 1 85 ? 25.857 18.144 -43.719 1.00 72.38 85 PRO A N 1
ATOM 646 C CA . PRO A 1 85 ? 25.405 16.770 -43.531 1.00 72.38 85 PRO A CA 1
ATOM 647 C C . PRO A 1 85 ? 23.875 16.711 -43.520 1.00 72.38 85 PRO A C 1
ATOM 649 O O . PRO A 1 85 ? 23.210 17.548 -42.902 1.00 72.38 85 PRO A O 1
ATOM 652 N N . THR A 1 86 ? 23.303 15.709 -44.186 1.00 78.62 86 THR A N 1
ATOM 653 C CA . THR A 1 86 ? 21.877 15.402 -44.049 1.00 78.62 86 THR A CA 1
ATOM 654 C C . THR A 1 86 ? 21.662 14.749 -42.692 1.00 78.62 86 THR A C 1
ATOM 656 O O . THR A 1 86 ? 22.123 13.630 -42.460 1.00 78.62 86 THR A O 1
ATOM 659 N N . SER A 1 87 ? 20.988 15.458 -41.790 1.00 80.19 87 SER A N 1
ATOM 660 C CA . SER A 1 87 ? 20.698 14.963 -40.448 1.00 80.19 87 SER A CA 1
ATOM 661 C C . SER A 1 87 ? 19.268 14.456 -40.341 1.00 80.19 87 SER A C 1
ATOM 663 O O . SER A 1 87 ? 18.336 15.211 -40.627 1.00 80.19 87 SER A O 1
ATOM 665 N N . VAL A 1 88 ? 19.096 13.223 -39.875 1.00 84.12 88 VAL A N 1
ATOM 666 C CA . VAL A 1 88 ? 17.791 12.655 -39.518 1.00 84.12 88 VAL A CA 1
ATOM 667 C C . VAL A 1 88 ? 17.695 12.607 -37.999 1.00 84.12 88 VAL A C 1
ATOM 669 O O . VAL A 1 88 ? 18.577 12.062 -37.338 1.00 84.12 88 VAL A O 1
ATOM 672 N N . THR A 1 89 ? 16.642 13.197 -37.441 1.00 85.81 89 THR A N 1
ATOM 673 C CA . THR A 1 89 ? 16.354 13.148 -36.004 1.00 85.81 89 THR A CA 1
ATOM 674 C C . THR A 1 89 ? 15.096 12.326 -35.810 1.00 85.81 89 THR A C 1
ATOM 676 O O . THR A 1 89 ? 14.026 12.759 -36.228 1.00 85.81 89 THR A O 1
ATOM 679 N N . ASP A 1 90 ? 15.230 11.180 -35.155 1.00 87.31 90 ASP A N 1
ATOM 680 C CA . ASP A 1 90 ? 14.124 10.260 -34.901 1.00 87.31 90 ASP A CA 1
ATOM 681 C C . ASP A 1 90 ? 14.106 9.801 -33.438 1.00 87.31 90 ASP A C 1
ATOM 683 O O . ASP A 1 90 ? 15.068 9.966 -32.676 1.00 87.31 90 ASP A O 1
ATOM 687 N N . ILE A 1 91 ? 12.967 9.237 -33.038 1.00 87.81 91 ILE A N 1
ATOM 688 C CA . ILE A 1 91 ? 12.788 8.601 -31.734 1.00 87.81 91 ILE A CA 1
ATOM 689 C C . ILE A 1 91 ? 13.234 7.148 -31.853 1.00 87.81 91 ILE A C 1
ATOM 691 O O . ILE A 1 91 ? 12.700 6.382 -32.655 1.00 87.81 91 ILE A O 1
ATOM 695 N N . PHE A 1 92 ? 14.182 6.762 -31.013 1.00 85.62 92 PHE A N 1
ATOM 696 C CA . PHE A 1 92 ? 14.669 5.400 -30.909 1.00 85.62 92 PHE A CA 1
ATOM 697 C C . PHE A 1 92 ? 14.191 4.775 -29.603 1.00 85.62 92 PHE A C 1
ATOM 699 O O . PHE A 1 92 ? 13.981 5.446 -28.589 1.00 85.62 92 PHE A O 1
ATOM 706 N N . TYR A 1 93 ? 14.028 3.456 -29.642 1.00 87.88 93 TYR A N 1
ATOM 707 C CA . TYR A 1 93 ? 13.640 2.663 -28.487 1.00 87.88 93 TYR A CA 1
ATOM 708 C C . TYR A 1 93 ? 14.782 1.735 -28.101 1.00 87.88 93 TYR A C 1
ATOM 710 O O . TYR A 1 93 ? 15.412 1.142 -28.975 1.00 87.88 93 TYR A O 1
ATOM 718 N N . SER A 1 94 ? 15.029 1.574 -26.803 1.00 89.25 94 SER A N 1
ATOM 719 C CA . SER A 1 94 ? 15.962 0.572 -26.282 1.00 89.25 94 SER A CA 1
ATOM 720 C C . SER A 1 94 ? 15.212 -0.737 -25.999 1.00 89.25 94 SER A C 1
ATOM 722 O O . SER A 1 94 ? 14.463 -0.812 -25.016 1.00 89.25 94 SER A O 1
ATOM 724 N N . PRO A 1 95 ? 15.392 -1.806 -26.810 1.00 86.50 95 PRO A N 1
ATOM 725 C CA . PRO A 1 95 ? 14.688 -3.072 -26.594 1.00 86.50 95 PRO A CA 1
ATOM 726 C C . PRO A 1 95 ? 15.080 -3.728 -25.267 1.00 86.50 95 PRO A C 1
ATOM 728 O O . PRO A 1 95 ? 14.263 -4.385 -24.627 1.00 86.50 95 PRO A O 1
ATOM 731 N N . LEU A 1 96 ? 16.326 -3.519 -24.830 1.00 88.69 96 LEU A N 1
ATOM 732 C CA . LEU A 1 96 ? 16.835 -4.050 -23.571 1.00 88.69 96 LEU A CA 1
ATOM 733 C C . LEU A 1 96 ? 16.154 -3.384 -22.367 1.00 88.69 96 LEU A C 1
ATOM 735 O O . LEU A 1 96 ? 15.669 -4.090 -21.484 1.00 88.69 96 LEU A O 1
ATOM 739 N N . ALA A 1 97 ? 16.039 -2.051 -22.360 1.00 89.19 97 ALA A N 1
ATOM 740 C CA . ALA A 1 97 ? 15.321 -1.334 -21.304 1.00 89.19 97 ALA A CA 1
ATOM 741 C C . ALA A 1 97 ? 13.840 -1.743 -21.256 1.00 89.19 97 ALA A C 1
ATOM 743 O O . ALA A 1 97 ? 13.296 -1.968 -20.175 1.00 89.19 97 ALA A O 1
ATOM 744 N N . MET A 1 98 ? 13.214 -1.937 -22.422 1.00 89.81 98 MET A N 1
ATOM 745 C CA . MET A 1 98 ? 11.829 -2.397 -22.531 1.00 89.81 98 MET A CA 1
ATOM 746 C C . MET A 1 98 ? 11.619 -3.782 -21.897 1.00 89.81 98 MET A C 1
ATOM 748 O O . MET A 1 98 ? 10.700 -3.956 -21.097 1.00 89.81 98 MET A O 1
ATOM 752 N N . ILE A 1 99 ? 12.478 -4.763 -22.202 1.00 92.81 99 ILE A N 1
ATOM 753 C CA . ILE A 1 99 ? 12.381 -6.116 -21.624 1.00 92.81 99 ILE A CA 1
ATOM 754 C C . ILE A 1 99 ? 12.544 -6.065 -20.097 1.00 92.81 99 ILE A C 1
ATOM 756 O O . ILE A 1 99 ? 11.768 -6.688 -19.364 1.00 92.81 99 ILE A O 1
ATOM 760 N N . ILE A 1 100 ? 13.512 -5.291 -19.597 1.00 92.31 100 ILE A N 1
ATOM 761 C CA . ILE A 1 100 ? 13.761 -5.160 -18.153 1.00 92.31 100 ILE A CA 1
ATOM 762 C C . ILE A 1 100 ? 12.580 -4.468 -17.456 1.00 92.31 100 ILE A C 1
ATOM 764 O O . ILE A 1 100 ? 12.107 -4.950 -16.428 1.00 92.31 100 ILE A O 1
ATOM 768 N N . ALA A 1 101 ? 12.042 -3.388 -18.023 1.00 91.38 101 ALA A N 1
ATOM 769 C CA . ALA A 1 101 ? 10.900 -2.680 -17.450 1.00 91.38 101 ALA A CA 1
ATOM 770 C C . ALA A 1 101 ? 9.641 -3.564 -17.374 1.00 91.38 101 ALA A C 1
ATOM 772 O O . ALA A 1 101 ? 8.984 -3.618 -16.332 1.00 91.38 101 ALA A O 1
ATOM 773 N N . VAL A 1 102 ? 9.324 -4.304 -18.445 1.00 92.06 102 VAL A N 1
ATOM 774 C CA . VAL A 1 102 ? 8.154 -5.201 -18.493 1.00 92.06 102 VAL A CA 1
ATOM 775 C C . VAL A 1 102 ? 8.307 -6.376 -17.525 1.00 92.06 102 VAL A C 1
ATOM 777 O O . VAL A 1 102 ? 7.367 -6.715 -16.801 1.00 92.06 102 VAL A O 1
ATOM 780 N N . SER A 1 103 ? 9.487 -6.993 -17.473 1.00 93.94 103 SER A N 1
ATOM 781 C CA . SER A 1 103 ? 9.760 -8.093 -16.537 1.00 93.94 103 SER A CA 1
ATOM 782 C C . SER A 1 103 ? 9.693 -7.639 -15.075 1.00 93.94 103 SER A C 1
ATOM 784 O O . SER A 1 103 ? 9.050 -8.301 -14.262 1.00 93.94 103 SER A O 1
ATOM 786 N N . LEU A 1 104 ? 10.253 -6.474 -14.737 1.00 92.94 104 LEU A N 1
ATOM 787 C CA . LEU A 1 104 ? 10.161 -5.910 -13.389 1.00 92.94 104 LEU A CA 1
ATOM 788 C C . LEU A 1 104 ? 8.714 -5.551 -13.021 1.00 92.94 104 LEU A C 1
ATOM 790 O O . LEU A 1 104 ? 8.233 -5.938 -11.956 1.00 92.94 104 LEU A O 1
ATOM 794 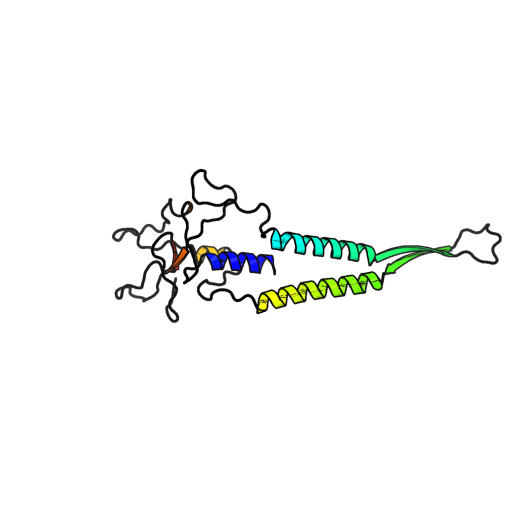N N . GLY A 1 105 ? 8.000 -4.851 -13.906 1.00 91.62 105 GLY A N 1
ATOM 795 C CA . GLY A 1 105 ? 6.610 -4.455 -13.674 1.00 91.62 105 GLY A CA 1
ATOM 796 C C . GLY A 1 105 ? 5.679 -5.658 -13.498 1.00 91.62 105 GLY A C 1
ATOM 797 O O . GLY A 1 105 ? 4.868 -5.688 -12.571 1.00 91.62 105 GLY A O 1
ATOM 798 N N . SER A 1 106 ? 5.835 -6.690 -14.332 1.00 93.31 106 SER A N 1
ATOM 799 C CA . SER A 1 106 ? 5.064 -7.934 -14.206 1.00 93.31 106 SER A CA 1
ATOM 800 C C . SER A 1 106 ? 5.386 -8.688 -12.914 1.00 93.31 106 SER A C 1
ATOM 802 O O . SER A 1 106 ? 4.460 -9.125 -12.228 1.00 93.31 106 SER A O 1
ATOM 804 N N . ALA A 1 107 ? 6.660 -8.767 -12.517 1.00 92.69 107 ALA A N 1
ATOM 805 C CA . ALA A 1 107 ? 7.060 -9.362 -11.245 1.00 92.69 107 ALA A CA 1
ATOM 806 C C . ALA A 1 107 ? 6.433 -8.633 -10.043 1.00 92.69 107 ALA A C 1
ATOM 808 O O . ALA A 1 107 ? 5.916 -9.283 -9.133 1.00 92.69 107 ALA A O 1
ATOM 809 N N . MET A 1 108 ? 6.400 -7.294 -10.051 1.00 90.75 108 MET A N 1
ATOM 810 C CA . MET A 1 108 ? 5.748 -6.506 -8.995 1.00 90.75 108 MET A CA 1
ATOM 811 C C . MET A 1 108 ? 4.256 -6.834 -8.874 1.00 90.75 108 MET A C 1
ATOM 813 O O . MET A 1 108 ? 3.760 -7.058 -7.768 1.00 90.75 108 MET A O 1
ATOM 817 N N . VAL A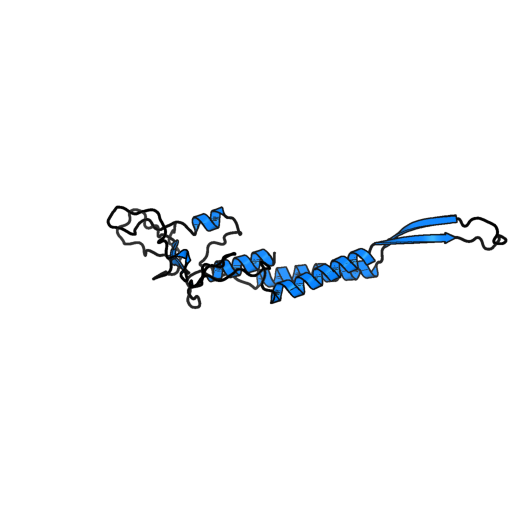 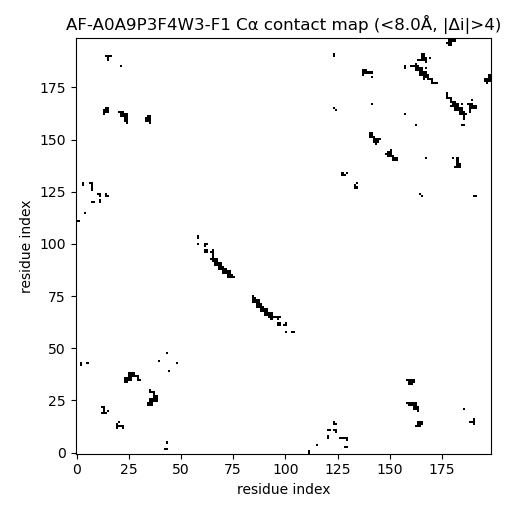1 109 ? 3.534 -6.894 -9.997 1.00 91.12 109 VAL A N 1
ATOM 818 C CA . VAL A 1 109 ? 2.103 -7.239 -10.006 1.00 91.12 109 VAL A CA 1
ATOM 819 C C . VAL A 1 109 ? 1.885 -8.671 -9.519 1.00 91.12 109 VAL A C 1
ATOM 821 O O . VAL A 1 109 ? 1.017 -8.898 -8.675 1.00 91.12 109 VAL A O 1
ATOM 824 N N . ALA A 1 110 ? 2.698 -9.625 -9.977 1.00 92.56 110 ALA A N 1
ATOM 825 C CA . ALA A 1 110 ? 2.616 -11.017 -9.545 1.00 92.56 110 ALA A CA 1
ATOM 826 C C . ALA A 1 110 ? 2.811 -11.158 -8.027 1.00 92.56 110 ALA A C 1
ATOM 828 O O . ALA A 1 110 ? 2.012 -11.824 -7.369 1.00 92.56 110 ALA A O 1
ATOM 829 N N . ILE A 1 111 ? 3.805 -10.476 -7.447 1.00 89.75 111 ILE A N 1
ATOM 830 C CA . ILE A 1 111 ? 4.040 -10.469 -5.994 1.00 89.75 111 ILE A CA 1
ATOM 831 C C . ILE A 1 111 ? 2.822 -9.917 -5.243 1.00 89.75 111 ILE A C 1
ATOM 833 O O . ILE A 1 111 ? 2.406 -10.492 -4.238 1.00 89.75 111 ILE A O 1
ATOM 837 N N . LEU A 1 112 ? 2.213 -8.832 -5.727 1.00 87.88 112 LEU A N 1
ATOM 838 C CA . LEU A 1 112 ? 1.019 -8.258 -5.098 1.00 87.88 112 LEU A CA 1
ATOM 839 C C . LEU A 1 112 ? -0.186 -9.201 -5.160 1.00 87.88 112 LEU A C 1
ATOM 841 O O . LEU A 1 112 ? -0.924 -9.298 -4.180 1.00 87.88 112 LEU A O 1
ATOM 845 N N . ILE A 1 113 ? -0.374 -9.908 -6.276 1.00 89.38 113 ILE A N 1
ATOM 846 C CA . ILE A 1 113 ? -1.432 -10.917 -6.424 1.00 89.38 113 ILE A CA 1
ATOM 847 C C . ILE A 1 113 ? -1.193 -12.076 -5.456 1.00 89.38 113 ILE A C 1
ATOM 849 O O . ILE A 1 113 ? -2.106 -12.456 -4.729 1.00 89.38 113 ILE A O 1
ATOM 853 N N . VAL A 1 114 ? 0.036 -12.590 -5.389 1.00 90.19 114 VAL A N 1
ATOM 854 C CA . VAL A 1 114 ? 0.435 -13.647 -4.449 1.00 90.19 114 VAL A CA 1
ATOM 855 C C . VAL A 1 114 ? 0.126 -13.216 -3.015 1.00 90.19 114 VAL A C 1
ATOM 857 O O . VAL A 1 114 ? -0.588 -13.919 -2.304 1.00 90.19 114 VAL A O 1
ATOM 860 N N . ILE A 1 115 ? 0.566 -12.026 -2.599 1.00 86.25 115 ILE A N 1
ATOM 861 C CA . ILE A 1 115 ? 0.253 -11.496 -1.265 1.00 86.25 115 ILE A CA 1
ATOM 862 C C . ILE A 1 115 ? -1.262 -11.397 -1.058 1.00 86.25 115 ILE A C 1
ATOM 864 O O . ILE A 1 115 ? -1.744 -11.786 0.000 1.00 86.25 115 ILE A O 1
ATOM 868 N N . GLY A 1 116 ? -2.016 -10.918 -2.049 1.00 83.56 116 GLY A N 1
ATOM 869 C CA . GLY A 1 116 ? -3.472 -10.805 -1.970 1.00 83.56 116 GLY A CA 1
ATOM 870 C C . GLY A 1 116 ? -4.194 -12.145 -1.812 1.00 83.56 116 GLY A C 1
ATOM 871 O O . GLY A 1 116 ? -5.173 -12.216 -1.078 1.00 83.56 116 GLY A O 1
ATOM 872 N N . ILE A 1 117 ? -3.702 -13.205 -2.456 1.00 86.06 117 ILE A N 1
ATOM 873 C CA . ILE A 1 117 ? -4.281 -14.553 -2.369 1.00 86.06 117 ILE A CA 1
ATOM 874 C C . ILE A 1 117 ? -3.934 -15.216 -1.031 1.00 86.06 117 ILE A C 1
ATOM 876 O O . ILE A 1 117 ? -4.795 -15.826 -0.397 1.00 86.06 117 ILE A O 1
ATOM 880 N N . PHE A 1 118 ? -2.678 -15.114 -0.587 1.00 84.25 118 PHE A N 1
ATOM 881 C CA . PHE A 1 118 ? -2.220 -15.793 0.630 1.00 84.25 118 PHE A CA 1
ATOM 882 C C . PHE A 1 118 ? -2.597 -15.052 1.917 1.00 84.25 118 PHE A C 1
ATOM 884 O O . PHE A 1 118 ? -2.749 -15.678 2.968 1.00 84.25 118 PHE A O 1
ATOM 891 N N . LYS A 1 119 ? -2.757 -13.727 1.868 1.00 78.88 119 LYS A N 1
ATOM 892 C CA . LYS A 1 119 ? -3.108 -12.923 3.039 1.00 78.88 119 LYS A CA 1
ATOM 893 C C . LYS A 1 119 ? -4.617 -12.940 3.268 1.00 78.88 119 LYS A C 1
ATOM 895 O O . LYS A 1 119 ? -5.341 -12.069 2.796 1.00 78.88 119 LYS A O 1
ATOM 900 N N . LYS A 1 120 ? -5.080 -13.921 4.042 1.00 73.81 120 LYS A N 1
ATOM 901 C CA . LYS A 1 120 ? -6.459 -13.958 4.539 1.00 73.81 120 LYS A CA 1
ATOM 902 C C . LYS A 1 120 ? -6.658 -12.933 5.656 1.00 73.81 120 LYS A C 1
ATOM 904 O O . LYS A 1 120 ? -5.837 -12.832 6.568 1.00 73.81 120 LYS A O 1
ATOM 909 N N . TYR A 1 121 ? -7.747 -12.178 5.569 1.00 74.00 121 TYR A N 1
ATOM 910 C CA . TYR A 1 121 ? -8.217 -11.301 6.639 1.00 74.00 121 TYR A CA 1
ATOM 911 C C . TYR A 1 121 ? -9.139 -12.089 7.579 1.00 74.00 121 TYR A C 1
ATOM 913 O O . TYR A 1 121 ? -9.791 -13.025 7.114 1.00 74.00 121 TYR A O 1
ATOM 921 N N . PRO A 1 122 ? -9.189 -11.759 8.881 1.00 68.25 122 PRO A N 1
ATOM 922 C CA . PRO A 1 122 ? -10.146 -12.377 9.789 1.00 68.25 122 PRO A CA 1
ATOM 923 C C . PRO A 1 122 ? -11.577 -12.062 9.338 1.00 68.25 122 PRO A C 1
ATOM 925 O O . PRO A 1 122 ? -11.887 -10.923 8.992 1.00 68.25 122 PRO A O 1
ATOM 928 N N . GLU A 1 123 ? -12.433 -13.082 9.358 1.00 64.56 123 GLU A N 1
ATOM 929 C CA . GLU A 1 123 ? -13.820 -13.036 8.863 1.00 64.56 123 GLU A CA 1
ATOM 930 C C . GLU A 1 123 ? -14.757 -12.195 9.743 1.00 64.56 123 GLU A C 1
ATOM 932 O O . GLU A 1 123 ? -15.886 -11.915 9.356 1.00 64.56 123 GLU A O 1
ATOM 937 N N . SER A 1 124 ? -14.296 -11.771 10.922 1.00 65.50 124 SER A N 1
ATOM 938 C CA . SER A 1 124 ? -15.121 -11.063 11.894 1.00 65.50 124 SER A CA 1
ATOM 939 C C . SER A 1 124 ? -15.426 -9.620 11.496 1.00 65.50 124 SER A C 1
ATOM 941 O O . SER A 1 124 ? -16.521 -9.160 11.790 1.00 65.50 124 SER A O 1
ATOM 943 N N . MET A 1 125 ? -14.520 -8.901 10.819 1.00 71.12 125 MET A N 1
ATOM 944 C CA . MET A 1 125 ? -14.764 -7.508 10.407 1.00 71.12 125 MET A CA 1
ATOM 945 C C . MET A 1 125 ? -15.514 -7.456 9.081 1.00 71.12 125 MET A C 1
ATOM 947 O O . MET A 1 125 ? -15.121 -8.122 8.121 1.00 71.12 125 MET A O 1
ATOM 951 N N . SER A 1 126 ? -16.474 -6.539 8.956 1.00 69.19 126 SER A N 1
ATOM 952 C CA . SER A 1 126 ? -16.952 -6.150 7.631 1.00 69.19 126 SER A CA 1
ATOM 953 C C . SER A 1 126 ? -15.783 -5.600 6.804 1.00 69.19 126 SER A C 1
ATOM 955 O O . SER A 1 126 ? -14.989 -4.767 7.267 1.00 69.19 126 SER A O 1
ATOM 957 N N . LEU A 1 127 ? -15.648 -6.098 5.571 1.00 68.69 127 LEU A N 1
ATOM 958 C CA . LEU A 1 127 ? -14.625 -5.651 4.631 1.00 68.69 127 LEU A CA 1
ATOM 959 C C . LEU A 1 127 ? -15.005 -4.253 4.118 1.00 68.69 127 LEU A C 1
ATOM 961 O O . LEU A 1 127 ? -15.497 -4.079 3.006 1.00 68.69 127 LEU A O 1
ATOM 965 N N . SER A 1 128 ? -14.820 -3.246 4.966 1.00 67.44 128 SER A N 1
ATOM 966 C CA . SER A 1 128 ? -15.008 -1.844 4.618 1.00 67.44 128 SER A CA 1
ATOM 967 C C . SER A 1 128 ? -13.983 -1.498 3.551 1.00 67.44 128 SER A C 1
ATOM 969 O O . SER A 1 128 ? -12.803 -1.423 3.860 1.00 67.44 128 SER A O 1
ATOM 971 N N . GLY A 1 129 ? -14.390 -1.328 2.291 1.00 63.56 129 GLY A N 1
ATOM 972 C CA . GLY A 1 129 ? -13.506 -1.022 1.154 1.00 63.56 129 GLY A CA 1
ATOM 973 C C . GLY A 1 129 ? -12.852 0.366 1.219 1.00 63.56 129 GLY A C 1
ATOM 974 O O . GLY A 1 129 ? -12.809 1.074 0.217 1.00 63.56 129 GLY A O 1
ATOM 975 N N . CYS A 1 130 ? -12.398 0.785 2.401 1.00 71.00 130 CYS A N 1
ATOM 976 C CA . CYS A 1 130 ? -11.935 2.120 2.749 1.00 71.00 130 CYS A CA 1
ATOM 977 C C . CYS A 1 130 ? -12.961 3.225 2.437 1.00 71.00 130 CYS A C 1
ATOM 979 O O . CYS A 1 130 ? -12.572 4.373 2.228 1.00 71.00 130 CYS A O 1
ATOM 981 N N . CYS A 1 131 ? -14.261 2.912 2.395 1.00 81.31 131 CYS A N 1
ATOM 982 C CA . CYS A 1 131 ? -15.295 3.925 2.214 1.00 81.31 131 CYS A CA 1
ATOM 983 C C . CYS A 1 131 ? -15.728 4.497 3.570 1.00 81.31 131 CYS A C 1
ATOM 985 O O . CYS A 1 131 ? -15.950 3.768 4.539 1.00 81.31 131 CYS A O 1
ATOM 987 N N . SER A 1 132 ? -15.872 5.823 3.633 1.00 83.19 132 SER A N 1
ATOM 988 C CA . SER A 1 132 ? -16.297 6.522 4.851 1.00 83.19 132 SER A CA 1
ATOM 989 C C . SER A 1 132 ? -17.666 6.050 5.336 1.00 83.19 132 SER A C 1
ATOM 991 O O . SER A 1 132 ? -17.864 5.923 6.536 1.00 83.19 132 SER A O 1
ATOM 993 N N . ALA A 1 133 ? -18.578 5.712 4.418 1.00 84.31 133 ALA A N 1
ATOM 994 C CA . ALA A 1 133 ? -19.902 5.189 4.747 1.00 84.31 133 ALA A CA 1
ATOM 995 C C . ALA A 1 133 ? -19.846 3.863 5.528 1.00 84.31 133 ALA A C 1
ATOM 997 O O . ALA A 1 133 ? -20.569 3.701 6.505 1.00 84.31 133 ALA A O 1
ATOM 998 N N . SER A 1 134 ? -18.964 2.931 5.149 1.00 83.69 134 SER A N 1
ATOM 999 C CA . SER A 1 134 ? -18.832 1.658 5.870 1.00 83.69 134 SER A CA 1
ATOM 1000 C C . SER A 1 134 ? -18.130 1.828 7.215 1.00 83.69 134 SER A C 1
ATOM 1002 O O . SER A 1 134 ? -18.498 1.158 8.176 1.00 83.69 134 SER A O 1
ATOM 1004 N N . ILE A 1 135 ? -17.165 2.747 7.309 1.00 84.38 135 ILE A N 1
ATOM 1005 C CA . ILE A 1 135 ? -16.549 3.108 8.593 1.00 84.38 135 ILE A CA 1
ATOM 1006 C C . ILE A 1 135 ? -17.597 3.747 9.514 1.00 84.38 135 ILE A C 1
ATOM 1008 O O . ILE A 1 135 ? -17.688 3.374 10.675 1.00 84.38 135 ILE A O 1
ATOM 1012 N N . ALA A 1 136 ? -18.425 4.659 8.998 1.00 84.50 136 ALA A N 1
ATOM 1013 C CA . ALA A 1 136 ? -19.488 5.304 9.764 1.00 84.50 136 ALA A CA 1
ATOM 1014 C C . ALA A 1 136 ? -20.533 4.299 10.267 1.00 84.50 136 ALA A C 1
ATOM 1016 O O . ALA A 1 136 ? -20.964 4.408 11.409 1.00 84.50 136 ALA A O 1
ATOM 1017 N N . ALA A 1 137 ? -20.893 3.300 9.453 1.00 82.25 137 ALA A N 1
ATOM 1018 C CA . ALA A 1 137 ? -21.772 2.211 9.877 1.00 82.25 137 ALA A CA 1
ATOM 1019 C C . ALA A 1 137 ? -21.163 1.394 11.032 1.00 82.25 137 ALA A C 1
ATOM 1021 O O . ALA A 1 137 ? -21.843 1.127 12.012 1.00 82.25 137 ALA A O 1
ATOM 1022 N N . ALA A 1 138 ? -19.864 1.082 10.974 1.00 83.62 138 ALA A N 1
ATOM 1023 C CA . ALA A 1 138 ? -19.163 0.388 12.060 1.00 83.62 138 ALA A CA 1
ATOM 1024 C C . ALA A 1 138 ? -18.980 1.243 13.332 1.00 83.62 138 ALA A C 1
ATOM 1026 O O . ALA A 1 138 ? -18.709 0.705 14.405 1.00 83.62 138 ALA A O 1
ATOM 1027 N N . CYS A 1 139 ? -19.104 2.567 13.208 1.00 82.62 139 CYS A N 1
ATOM 1028 C CA . CYS A 1 139 ? -18.966 3.543 14.285 1.00 82.62 139 CYS A CA 1
ATOM 1029 C C . CYS A 1 139 ? -20.323 4.123 14.709 1.00 82.62 139 CYS A C 1
ATOM 1031 O O . CYS A 1 139 ? -20.421 5.321 14.975 1.00 82.62 139 CYS A O 1
ATOM 1033 N N . GLN A 1 140 ? -21.376 3.309 14.783 1.00 82.56 140 GLN A N 1
ATOM 1034 C CA . GLN A 1 140 ? -22.663 3.761 15.315 1.00 82.56 140 GLN A CA 1
ATOM 1035 C C . GLN A 1 140 ? -22.737 3.547 16.833 1.00 82.56 140 GLN A C 1
ATOM 1037 O O . GLN A 1 140 ? -22.458 2.437 17.301 1.00 82.56 140 GLN A O 1
ATOM 1042 N N . PRO A 1 141 ? -23.096 4.574 17.624 1.00 74.00 141 PRO A N 1
ATOM 1043 C CA . PRO A 1 141 ? -23.197 4.438 19.072 1.00 74.00 141 PRO A CA 1
ATOM 1044 C C . PRO A 1 141 ? -24.317 3.458 19.431 1.00 74.00 141 PRO A C 1
ATOM 1046 O O . PRO A 1 141 ? -25.383 3.465 18.809 1.00 74.00 141 PRO A O 1
ATOM 1049 N N . CYS A 1 142 ? -24.078 2.606 20.433 1.00 66.94 142 CYS A N 1
ATOM 1050 C CA . CYS A 1 142 ? -25.132 1.740 20.953 1.00 66.94 142 CYS A CA 1
ATOM 1051 C C . CYS A 1 142 ? -26.189 2.593 21.669 1.00 66.94 142 CYS A C 1
ATOM 1053 O O . CYS A 1 142 ? -25.859 3.564 22.348 1.00 66.94 142 CYS A O 1
ATOM 1055 N N . ARG A 1 143 ? -27.469 2.236 21.534 1.00 60.03 143 ARG A N 1
ATOM 1056 C CA . ARG A 1 143 ? -28.596 3.051 22.022 1.00 60.03 143 ARG A CA 1
ATOM 1057 C C . ARG A 1 143 ? -28.820 2.962 23.534 1.00 60.03 143 ARG A C 1
ATOM 1059 O O . ARG A 1 143 ? -29.761 3.580 24.013 1.00 60.03 143 ARG A O 1
ATOM 1066 N N . VAL A 1 144 ? -28.032 2.197 24.290 1.00 54.12 144 VAL A N 1
ATOM 1067 C CA . VAL A 1 144 ? -28.384 1.838 25.675 1.00 54.12 144 VAL A CA 1
ATOM 1068 C C . VAL A 1 144 ? -27.227 2.090 26.642 1.00 54.12 144 VAL A C 1
ATOM 1070 O O . VAL A 1 144 ? -26.709 1.194 27.298 1.00 54.12 144 VAL A O 1
ATOM 1073 N N . HIS A 1 145 ? -26.841 3.354 26.796 1.00 46.59 145 HIS A N 1
ATOM 1074 C CA . HIS A 1 145 ? -26.194 3.794 28.032 1.00 46.59 145 HIS A CA 1
ATOM 1075 C C . HIS A 1 145 ? -27.109 4.800 28.737 1.00 46.59 145 HIS A C 1
ATOM 1077 O O . HIS A 1 145 ? -26.996 6.007 28.551 1.00 46.59 145 HIS A O 1
ATOM 1083 N N . GLY A 1 146 ? -28.074 4.278 29.502 1.00 40.09 146 GLY A N 1
ATOM 1084 C CA . GLY A 1 146 ? -28.939 5.074 30.377 1.00 40.09 146 GLY A CA 1
ATOM 1085 C C . GLY A 1 146 ? -30.410 4.668 30.339 1.00 40.09 146 GLY A C 1
ATOM 1086 O O . GLY A 1 146 ? -31.111 4.951 29.376 1.00 40.09 146 GLY A O 1
ATOM 1087 N N . ASN A 1 147 ? -30.868 4.018 31.410 1.00 41.72 147 ASN A N 1
ATOM 1088 C CA . ASN A 1 147 ? -32.220 3.981 31.994 1.00 41.72 147 ASN A CA 1
ATOM 1089 C C . ASN A 1 147 ? -33.395 4.506 31.125 1.00 41.72 147 ASN A C 1
ATOM 1091 O O . ASN A 1 147 ? -34.134 5.392 31.551 1.00 41.72 147 ASN A O 1
ATOM 1095 N N . GLY A 1 148 ? -33.597 3.966 29.920 1.00 46.00 148 GLY A N 1
ATOM 1096 C CA . GLY A 1 148 ? -34.717 4.328 29.039 1.00 46.00 148 GLY A CA 1
ATOM 1097 C C . GLY A 1 148 ? -34.640 5.704 28.358 1.00 46.00 148 GLY A C 1
ATOM 1098 O O . GLY A 1 148 ? -35.583 6.071 27.661 1.00 46.00 148 GLY A O 1
ATOM 1099 N N . ILE A 1 149 ? -33.536 6.446 28.494 1.00 46.59 149 ILE A N 1
ATOM 1100 C CA . ILE A 1 149 ? -33.242 7.664 27.719 1.00 46.59 149 ILE A CA 1
ATOM 1101 C C . ILE A 1 149 ? -31.836 7.485 27.148 1.00 46.59 149 ILE A C 1
ATOM 1103 O O . ILE A 1 149 ? -30.847 8.001 27.658 1.00 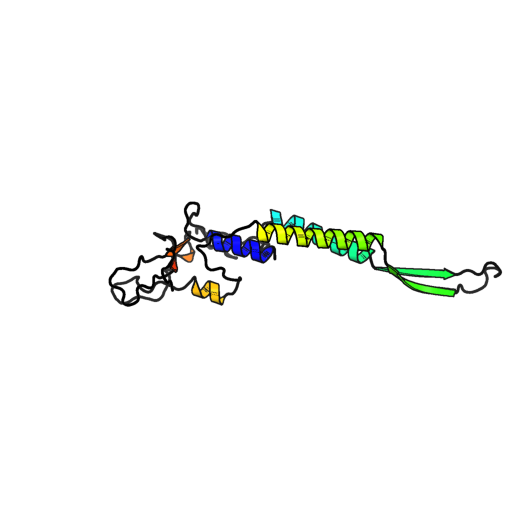46.59 149 ILE A O 1
ATOM 1107 N N . GLY A 1 150 ? -31.746 6.640 26.127 1.00 51.50 150 GLY A N 1
ATOM 1108 C CA . GLY A 1 150 ? -30.492 6.332 25.463 1.00 51.50 150 GLY A CA 1
ATOM 1109 C C . GLY A 1 150 ? -30.013 7.502 24.618 1.00 51.50 150 GLY A C 1
ATOM 1110 O O . GLY A 1 150 ? -30.536 7.724 23.523 1.00 51.50 150 GLY A O 1
ATOM 1111 N N . ASN A 1 151 ? -29.023 8.243 25.106 1.00 51.75 151 ASN A N 1
ATOM 1112 C CA . ASN A 1 151 ? -28.321 9.225 24.288 1.00 51.75 151 ASN A CA 1
ATOM 1113 C C . ASN A 1 151 ? -27.548 8.475 23.191 1.00 51.75 151 ASN A C 1
ATOM 1115 O O . ASN A 1 151 ? -26.812 7.534 23.476 1.00 51.75 151 ASN A O 1
ATOM 1119 N N . GLN A 1 152 ? -27.733 8.874 21.929 1.00 62.00 152 GLN A N 1
ATOM 1120 C CA . GLN A 1 152 ? -27.030 8.316 20.764 1.00 62.00 152 GLN A CA 1
ATOM 1121 C C . GLN A 1 152 ? -25.601 8.870 20.669 1.00 62.00 152 GLN A C 1
ATOM 1123 O O . GLN A 1 152 ? -25.194 9.369 19.622 1.00 62.00 152 GLN A O 1
ATOM 1128 N N . GLU A 1 153 ? -24.848 8.847 21.762 1.00 68.56 153 GLU A N 1
ATOM 1129 C CA . GLU A 1 153 ? -23.513 9.437 21.811 1.00 68.56 153 GLU A CA 1
ATOM 1130 C C . GLU A 1 153 ? -22.505 8.448 22.378 1.00 68.56 153 GLU A C 1
ATOM 1132 O O . GLU A 1 153 ? -22.787 7.666 23.285 1.00 68.56 153 GLU A O 1
ATOM 1137 N N . PHE A 1 154 ? -21.306 8.473 21.801 1.00 74.25 154 PHE A N 1
ATOM 1138 C CA . PHE A 1 154 ? -20.177 7.759 22.368 1.00 74.25 154 PHE A CA 1
ATOM 1139 C C . PHE A 1 154 ? -19.731 8.448 23.661 1.00 74.25 154 PHE A C 1
ATOM 1141 O O . PHE A 1 154 ? -19.767 9.677 23.732 1.00 74.25 154 PHE A O 1
ATOM 1148 N N . PRO A 1 155 ? -19.247 7.692 24.661 1.00 78.25 155 PRO A N 1
ATOM 1149 C CA . PRO A 1 155 ? -18.616 8.303 25.819 1.00 78.25 155 PRO A CA 1
ATOM 1150 C C . PRO A 1 155 ? -17.419 9.149 25.364 1.00 78.25 155 PRO A C 1
ATOM 1152 O O . PRO A 1 155 ? -16.588 8.667 24.592 1.00 78.25 155 PRO A O 1
ATOM 1155 N N . GLU A 1 156 ? -17.316 10.389 25.851 1.00 78.00 156 GLU A N 1
ATOM 1156 C CA . GLU A 1 156 ? -16.276 11.350 25.433 1.00 78.00 156 GLU A CA 1
ATOM 1157 C C . GLU A 1 156 ? -14.853 10.788 25.611 1.00 78.00 156 GLU A C 1
ATOM 1159 O O . GLU A 1 156 ? -13.965 11.015 24.789 1.00 78.00 156 GLU A O 1
ATOM 1164 N N . ASP A 1 157 ? -14.660 9.949 26.631 1.00 81.88 157 ASP A N 1
ATOM 1165 C CA . ASP A 1 157 ? -13.383 9.307 26.944 1.00 81.88 157 ASP A CA 1
ATOM 1166 C C . ASP A 1 157 ? -12.977 8.189 25.970 1.00 81.88 157 ASP A C 1
ATOM 1168 O O . ASP A 1 157 ? -11.830 7.728 25.996 1.00 81.88 157 ASP A O 1
ATOM 1172 N N . LEU A 1 158 ? -13.901 7.688 25.143 1.00 82.25 158 LEU A N 1
ATOM 1173 C CA . LEU A 1 158 ? -13.670 6.512 24.297 1.00 82.25 158 LEU A CA 1
ATOM 1174 C C . LEU A 1 158 ? -12.558 6.761 23.276 1.00 82.25 158 LEU A C 1
ATOM 1176 O O . LEU A 1 158 ? -11.745 5.877 23.008 1.00 82.25 158 LEU A O 1
ATOM 1180 N N . VAL A 1 159 ? -12.494 7.985 22.753 1.00 84.38 159 VAL A N 1
ATOM 1181 C CA . VAL A 1 159 ? -11.525 8.400 21.730 1.00 84.38 159 VAL A CA 1
ATOM 1182 C C . VAL A 1 159 ? -10.089 8.368 22.271 1.00 84.38 159 VAL A C 1
ATOM 1184 O O . VAL A 1 159 ? -9.135 8.236 21.501 1.00 84.38 159 VAL A O 1
ATOM 1187 N N . TYR A 1 160 ? -9.919 8.465 23.591 1.00 86.50 160 TYR A N 1
ATOM 1188 C CA . TYR A 1 160 ? -8.617 8.492 24.262 1.00 86.50 160 TYR A CA 1
ATOM 1189 C C . TYR A 1 160 ? -8.154 7.124 24.765 1.00 86.50 160 TYR A C 1
ATOM 1191 O O . TYR A 1 160 ? -7.017 7.006 25.222 1.00 86.50 160 TYR A O 1
ATOM 1199 N N . LYS A 1 161 ? -9.008 6.096 24.690 1.00 86.00 161 LYS A N 1
ATOM 1200 C CA . LYS A 1 161 ? -8.733 4.745 25.195 1.00 86.00 161 LYS A CA 1
ATOM 1201 C C . LYS A 1 161 ? -8.401 3.778 24.058 1.00 86.00 161 LYS A C 1
ATOM 1203 O O . LYS A 1 161 ? -8.581 4.054 22.872 1.00 86.00 161 LYS A O 1
ATOM 1208 N N . LYS A 1 162 ? -7.880 2.607 24.426 1.00 87.56 162 LYS A N 1
ATOM 1209 C CA . LYS A 1 162 ? -7.739 1.481 23.497 1.00 87.56 162 LYS A CA 1
ATOM 1210 C C . LYS A 1 162 ? -9.111 0.861 23.267 1.00 87.56 162 LYS A C 1
ATOM 1212 O O . LYS A 1 162 ? -9.835 0.624 24.228 1.00 87.56 162 LYS A O 1
ATOM 1217 N N . ILE A 1 163 ? -9.433 0.582 22.011 1.00 89.19 163 ILE A N 1
ATOM 1218 C CA . ILE A 1 163 ? -10.745 0.082 21.601 1.00 89.19 163 ILE A CA 1
ATOM 1219 C C . ILE A 1 163 ? -10.615 -1.215 20.807 1.00 89.19 163 ILE A C 1
ATOM 1221 O O . ILE A 1 163 ? -9.564 -1.507 20.221 1.00 89.19 163 ILE A O 1
ATOM 1225 N N . GLN A 1 164 ? -11.698 -1.979 20.789 1.00 88.44 164 GLN A N 1
ATOM 1226 C CA . GLN A 1 164 ? -11.912 -3.120 19.905 1.00 88.44 164 GLN A CA 1
ATOM 1227 C C . GLN A 1 164 ? -13.290 -2.997 19.261 1.00 88.44 164 GLN A C 1
ATOM 1229 O O . GLN A 1 164 ? -14.182 -2.346 19.802 1.00 88.44 164 GLN A O 1
ATOM 1234 N N . TRP A 1 165 ? -13.446 -3.607 18.095 1.00 87.50 165 TRP A N 1
ATOM 1235 C CA . TRP A 1 165 ? -14.711 -3.687 17.383 1.00 87.50 165 TRP A CA 1
ATOM 1236 C C . TRP A 1 165 ? -15.309 -5.084 17.524 1.00 87.50 165 TRP A C 1
ATOM 1238 O O . TRP A 1 165 ? -14.605 -6.090 17.373 1.00 87.50 165 TRP A O 1
ATOM 1248 N N . GLY A 1 166 ? -16.604 -5.137 17.803 1.00 85.38 166 GLY A N 1
ATOM 1249 C CA . GLY A 1 166 ? -17.369 -6.369 17.927 1.00 85.38 166 GLY A CA 1
ATOM 1250 C C . GLY A 1 166 ? -18.701 -6.115 18.620 1.00 85.38 166 GLY A C 1
ATOM 1251 O O . GLY A 1 166 ? -19.194 -4.989 18.650 1.00 85.38 166 GLY A O 1
ATOM 1252 N N . VAL A 1 167 ? -19.291 -7.171 19.163 1.00 83.62 167 VAL A N 1
ATOM 1253 C CA . VAL A 1 167 ? -20.642 -7.140 19.722 1.00 83.62 167 VAL A CA 1
ATOM 1254 C C . VAL A 1 167 ? -20.586 -6.641 21.166 1.00 83.62 167 VAL A C 1
ATOM 1256 O O . VAL A 1 167 ? -19.968 -7.288 22.015 1.00 83.62 167 VAL A O 1
ATOM 1259 N N . VAL A 1 168 ? -21.219 -5.492 21.424 1.00 74.81 168 VAL A N 1
ATOM 1260 C CA . VAL A 1 168 ? -21.275 -4.844 22.754 1.00 74.81 168 VAL A CA 1
ATOM 1261 C C . VAL A 1 168 ? -22.455 -5.362 23.580 1.00 74.81 168 VAL A C 1
ATOM 1263 O O . VAL A 1 168 ? -22.381 -5.425 24.801 1.00 74.81 168 VAL A O 1
ATOM 1266 N N . GLU A 1 169 ? -23.521 -5.808 22.917 1.00 65.12 169 GLU A N 1
ATOM 1267 C CA . GLU A 1 169 ? -24.684 -6.415 23.560 1.00 65.12 169 GLU A CA 1
ATOM 1268 C C . GLU A 1 169 ? -24.914 -7.809 22.977 1.00 65.12 169 GLU A C 1
ATOM 1270 O O . GLU A 1 169 ? -25.216 -7.972 21.792 1.00 65.12 169 GLU A O 1
ATOM 1275 N N . SER A 1 170 ? -24.785 -8.839 23.816 1.00 52.06 170 SER A N 1
ATOM 1276 C CA . SER A 1 170 ? -25.413 -10.123 23.512 1.00 52.06 170 SER A CA 1
ATOM 1277 C C . SER A 1 170 ? -26.919 -9.860 23.450 1.00 52.06 170 SER A C 1
ATOM 1279 O O . SER A 1 170 ? -27.421 -9.243 24.389 1.00 52.06 170 SER A O 1
ATOM 1281 N N . PRO A 1 171 ? -27.639 -10.298 22.401 1.00 48.38 171 PRO A N 1
ATOM 1282 C CA . PRO A 1 171 ? -29.077 -10.093 22.322 1.00 48.38 171 PRO A CA 1
ATOM 1283 C C . PRO A 1 171 ? -29.709 -10.680 23.584 1.00 48.38 171 PRO A C 1
ATOM 1285 O O . PRO A 1 171 ? -29.740 -11.899 23.751 1.00 48.38 171 PRO A O 1
ATOM 1288 N N . GLU A 1 172 ? -30.159 -9.820 24.498 1.00 49.16 172 GLU A N 1
ATOM 1289 C CA . GLU A 1 172 ? -31.056 -10.260 25.551 1.00 49.16 172 GLU A CA 1
ATOM 1290 C C . GLU A 1 172 ? -32.269 -10.884 24.859 1.00 49.16 172 GLU A C 1
ATOM 1292 O O . GLU A 1 172 ? -32.791 -10.331 23.885 1.00 49.16 172 GLU A O 1
ATOM 1297 N N . GLU A 1 173 ? -32.730 -12.030 25.366 1.00 48.12 173 GLU A N 1
ATOM 1298 C CA . GLU A 1 173 ? -33.888 -12.783 24.856 1.00 48.12 173 GLU A CA 1
ATOM 1299 C C . GLU A 1 173 ? -35.176 -11.940 24.714 1.00 48.12 173 GLU A C 1
ATOM 1301 O O . GLU A 1 173 ? -36.147 -12.400 24.121 1.00 48.12 173 GLU A O 1
ATOM 1306 N N . ASN A 1 174 ? -35.188 -10.696 25.209 1.00 44.00 174 ASN A N 1
ATOM 1307 C CA . ASN A 1 174 ? -36.334 -9.793 25.230 1.00 44.00 174 ASN A CA 1
ATOM 1308 C C . ASN A 1 174 ? -36.294 -8.643 24.201 1.00 44.00 174 ASN A C 1
ATOM 1310 O O . ASN A 1 174 ? -37.184 -7.790 24.232 1.00 44.00 174 ASN A O 1
ATOM 1314 N N . MET A 1 175 ? -35.321 -8.581 23.278 1.00 50.62 175 MET A N 1
ATOM 1315 C CA . MET A 1 175 ? -35.333 -7.555 22.220 1.00 50.62 175 MET A CA 1
ATOM 1316 C C . MET A 1 175 ? -36.181 -8.010 21.007 1.00 50.62 175 MET A C 1
ATOM 1318 O O . MET A 1 175 ? -35.907 -9.068 20.439 1.00 50.62 175 MET A O 1
ATOM 1322 N N . PRO A 1 176 ? -37.172 -7.221 20.538 1.00 48.50 176 PRO A N 1
ATOM 1323 C CA . PRO A 1 176 ? -38.211 -7.669 19.594 1.00 48.50 176 PRO A CA 1
ATOM 1324 C C . PRO A 1 176 ? -37.746 -8.084 18.182 1.00 48.50 176 PRO A C 1
ATOM 1326 O O . PRO A 1 176 ? -38.577 -8.526 17.393 1.00 48.50 176 PRO A O 1
ATOM 1329 N N . LEU A 1 177 ? -36.456 -7.955 17.843 1.00 54.69 177 LEU A N 1
ATOM 1330 C CA . LEU A 1 177 ? -35.907 -8.339 16.532 1.00 54.69 177 LEU A CA 1
ATOM 1331 C C . LEU A 1 177 ? -34.712 -9.311 16.574 1.00 54.69 177 LEU A C 1
ATOM 1333 O O . LEU A 1 177 ? -34.309 -9.783 15.514 1.00 54.69 177 LEU A O 1
ATOM 1337 N N . GLY A 1 178 ? -34.130 -9.623 17.739 1.00 59.34 1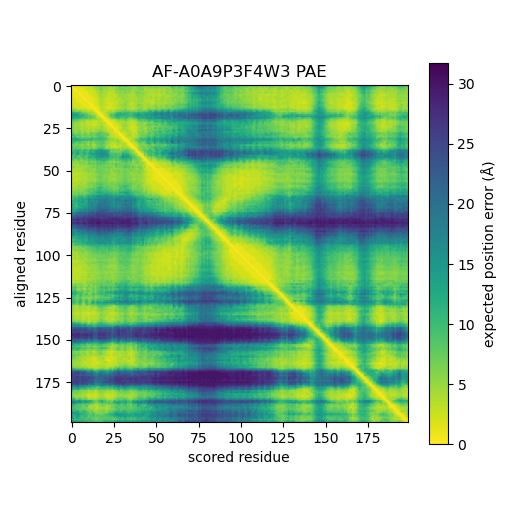78 GLY A N 1
ATOM 1338 C CA . GLY A 1 178 ? -32.960 -10.517 17.829 1.00 59.34 178 GLY A CA 1
ATOM 1339 C C . GLY A 1 178 ? -31.695 -10.043 17.083 1.00 59.34 178 GLY A C 1
ATOM 1340 O O . GLY A 1 178 ? -30.781 -10.841 16.877 1.00 59.34 178 GLY A O 1
ATOM 1341 N N . ILE A 1 179 ? -31.640 -8.772 16.664 1.00 66.00 179 ILE A N 1
ATOM 1342 C CA . ILE A 1 179 ? -30.493 -8.149 15.986 1.00 66.00 179 ILE A CA 1
ATOM 1343 C C . ILE A 1 179 ? -29.538 -7.622 17.063 1.00 66.00 179 ILE A C 1
ATOM 1345 O O . ILE A 1 179 ? -29.953 -6.826 17.903 1.00 66.00 179 ILE A O 1
ATOM 1349 N N . GLY A 1 180 ? -28.281 -8.069 17.058 1.00 68.62 180 GLY A N 1
ATOM 1350 C CA . GLY A 1 180 ? -27.245 -7.529 17.950 1.00 68.62 180 GLY A CA 1
ATOM 1351 C C . GLY A 1 180 ? -26.663 -6.215 17.418 1.00 68.62 180 GLY A C 1
ATOM 1352 O O . GLY A 1 180 ? -26.781 -5.932 16.231 1.00 68.62 180 GLY A O 1
ATOM 1353 N N . HIS A 1 181 ? -25.992 -5.427 18.258 1.00 76.69 181 HIS A N 1
ATOM 1354 C CA . HIS A 1 181 ? -25.312 -4.194 17.825 1.00 76.69 181 HIS A CA 1
ATOM 1355 C C . HIS A 1 181 ? -23.791 -4.382 17.849 1.00 76.69 181 HIS A C 1
ATOM 1357 O O . HIS A 1 181 ? -23.236 -4.786 18.881 1.00 76.69 181 HIS A O 1
ATOM 1363 N N . ALA A 1 182 ? -23.115 -4.116 16.728 1.00 80.69 182 ALA A N 1
ATOM 1364 C CA . ALA A 1 182 ? -21.665 -4.264 16.600 1.00 80.69 182 ALA A CA 1
ATOM 1365 C C . ALA A 1 182 ? -20.986 -2.901 16.414 1.00 80.69 182 ALA A C 1
ATOM 1367 O O . ALA A 1 182 ? -21.099 -2.256 15.374 1.00 80.69 182 ALA A O 1
ATOM 1368 N N . THR A 1 183 ? -20.234 -2.461 17.420 1.00 85.31 183 THR A N 1
ATOM 1369 C CA . THR A 1 183 ? -19.602 -1.136 17.421 1.00 85.31 183 THR A CA 1
ATOM 1370 C C . THR A 1 183 ? -18.251 -1.150 18.131 1.00 85.31 183 THR A C 1
ATOM 1372 O O . THR A 1 183 ? -17.828 -2.159 18.700 1.00 85.31 183 THR A O 1
ATOM 1375 N N . PHE A 1 184 ? -17.533 -0.031 18.063 1.00 86.19 184 PHE A N 1
ATOM 1376 C CA . PHE A 1 184 ? -16.283 0.150 18.792 1.00 86.19 184 PHE A CA 1
ATOM 1377 C C . PHE A 1 184 ? -16.549 0.423 20.275 1.00 86.19 184 PHE A C 1
ATOM 1379 O O . PHE A 1 184 ? -17.274 1.356 20.620 1.00 86.19 184 PHE A O 1
ATOM 1386 N N . ALA A 1 185 ? -15.897 -0.337 21.155 1.00 83.44 185 ALA A N 1
ATOM 1387 C CA . ALA A 1 185 ? -15.942 -0.121 22.598 1.00 83.44 185 ALA A CA 1
ATOM 1388 C C . ALA A 1 185 ? -14.589 -0.423 23.265 1.00 83.44 185 ALA A C 1
ATOM 1390 O O . ALA A 1 185 ? -13.730 -1.109 22.706 1.00 83.44 185 ALA A O 1
ATOM 1391 N N . ALA A 1 186 ? -14.381 0.132 24.463 1.00 79.00 186 ALA A N 1
ATOM 1392 C CA . ALA A 1 186 ? -13.158 -0.056 25.250 1.00 79.00 186 ALA A CA 1
ATOM 1393 C C . ALA A 1 186 ? -13.236 -1.225 26.252 1.00 79.00 186 ALA A C 1
ATOM 1395 O O . ALA A 1 186 ? -12.197 -1.658 26.746 1.00 79.00 186 ALA A O 1
ATOM 1396 N N . GLN A 1 187 ? -14.437 -1.718 26.575 1.00 68.50 187 GLN A N 1
ATOM 1397 C CA . GLN A 1 187 ? -14.679 -2.792 27.550 1.00 68.50 187 GLN A CA 1
ATOM 1398 C C . GLN A 1 187 ? -15.639 -3.843 26.968 1.00 68.50 187 GLN A C 1
ATOM 1400 O O . GLN A 1 187 ? -16.476 -3.495 26.138 1.00 68.50 187 GLN A O 1
ATOM 1405 N N . ASP A 1 188 ? -15.466 -5.103 27.390 1.00 65.31 188 ASP A N 1
ATOM 1406 C CA . ASP A 1 188 ? -16.337 -6.275 27.169 1.00 65.31 188 ASP A CA 1
ATOM 1407 C C . ASP A 1 188 ? -16.966 -6.412 25.773 1.00 65.31 188 ASP A C 1
ATOM 1409 O O . ASP A 1 188 ? -18.178 -6.515 25.603 1.00 65.31 188 ASP A O 1
ATOM 1413 N N . VAL A 1 189 ? -16.112 -6.467 24.750 1.00 75.62 189 VAL A N 1
ATOM 1414 C CA . VAL A 1 189 ? -16.523 -6.743 23.368 1.00 75.62 189 VAL A CA 1
ATOM 1415 C C . VAL A 1 189 ? -16.464 -8.246 23.103 1.00 75.62 189 VAL A C 1
ATOM 1417 O O . VAL A 1 189 ? -15.455 -8.888 23.392 1.00 75.62 189 VAL A O 1
ATOM 1420 N N . SER A 1 190 ? -17.519 -8.813 22.518 1.00 79.38 190 SER A N 1
ATOM 1421 C CA . SER A 1 190 ? -17.589 -10.236 22.156 1.00 79.38 190 SER A CA 1
ATOM 1422 C C . SER A 1 190 ? -17.505 -10.456 20.636 1.00 79.38 190 SER A C 1
ATOM 1424 O O . SER A 1 190 ? -17.898 -9.579 19.857 1.00 79.38 190 SER A O 1
ATOM 1426 N N . PRO A 1 191 ? -16.929 -11.584 20.169 1.00 80.62 191 PRO A N 1
ATOM 1427 C CA . PRO A 1 191 ? -16.831 -11.874 18.741 1.00 80.62 191 PRO A CA 1
ATOM 1428 C C . PRO A 1 191 ? -18.208 -12.103 18.118 1.00 80.62 191 PRO A C 1
ATOM 1430 O O . PRO A 1 191 ? -19.144 -12.546 18.783 1.00 80.62 191 PRO A O 1
ATOM 1433 N N . LEU A 1 192 ? -18.313 -11.821 16.818 1.00 78.12 192 LEU A N 1
ATOM 1434 C CA . LEU A 1 192 ? -19.534 -12.074 16.064 1.00 78.12 192 LEU A CA 1
ATOM 1435 C C . LEU A 1 192 ? -19.823 -13.576 16.035 1.00 78.12 192 LEU A C 1
ATOM 1437 O O . LEU A 1 192 ? -18.918 -14.395 15.864 1.00 78.12 192 LEU A O 1
ATOM 1441 N N . VAL A 1 193 ? -21.098 -13.921 16.191 1.00 77.69 193 VAL A N 1
ATOM 1442 C CA . VAL A 1 193 ? -21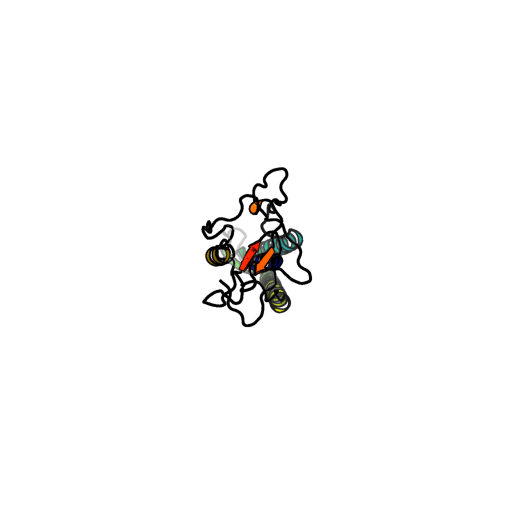.590 -15.295 16.120 1.00 77.69 193 VAL A CA 1
ATOM 1443 C C . VAL A 1 193 ? -22.160 -15.529 14.730 1.00 77.69 193 VAL A C 1
ATOM 1445 O O . VAL A 1 193 ? -23.016 -14.776 14.260 1.00 77.69 193 VAL A O 1
ATOM 1448 N N . GLU A 1 194 ? -21.689 -16.586 14.077 1.00 72.81 194 GLU A N 1
ATOM 1449 C CA . GLU A 1 194 ? -22.148 -16.967 12.746 1.00 72.81 194 GLU A CA 1
ATOM 1450 C C . GLU A 1 194 ? -23.663 -17.251 12.750 1.00 72.81 194 GLU A C 1
ATOM 1452 O O . GLU A 1 194 ? -24.188 -17.914 13.646 1.00 72.81 194 GLU A O 1
ATOM 1457 N N . GLY A 1 195 ? -24.383 -16.704 11.767 1.00 69.94 195 GLY A N 1
ATOM 1458 C CA . GLY A 1 195 ? -25.836 -16.868 11.631 1.00 69.94 195 GLY A CA 1
ATOM 1459 C C . GLY A 1 195 ? -26.700 -15.852 12.389 1.00 69.94 195 GLY A C 1
ATOM 1460 O O . GLY A 1 195 ? -27.923 -15.906 12.262 1.00 69.94 195 GLY A O 1
ATOM 1461 N N . LYS A 1 196 ? -26.109 -14.907 13.135 1.00 72.50 196 LYS A N 1
ATOM 1462 C CA . LYS A 1 196 ? -26.839 -13.781 13.746 1.00 72.50 196 LYS A CA 1
ATOM 1463 C C . LYS A 1 196 ? -26.715 -12.508 12.906 1.00 72.50 196 LYS A C 1
ATOM 1465 O O . LYS A 1 196 ? -25.703 -12.277 12.249 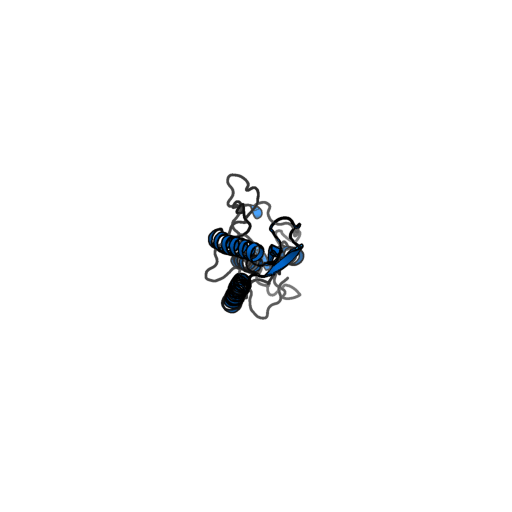1.00 72.50 196 LYS A O 1
ATOM 1470 N N . LEU A 1 197 ? -27.766 -11.689 12.926 1.00 71.75 197 LEU A N 1
ATOM 1471 C CA . LEU A 1 197 ? -27.784 -10.384 12.267 1.00 71.75 197 LEU A CA 1
ATOM 1472 C C . LEU A 1 197 ? -27.298 -9.312 13.239 1.00 71.75 197 LEU A C 1
ATOM 1474 O O . LEU A 1 197 ? -27.693 -9.305 14.407 1.00 71.75 197 LEU A O 1
ATOM 1478 N N . TYR A 1 198 ? -26.467 -8.410 12.727 1.00 71.81 198 TYR A N 1
ATOM 1479 C CA . TYR A 1 198 ? -25.914 -7.295 13.480 1.00 71.81 198 TYR A CA 1
ATOM 1480 C C . TYR A 1 198 ? -26.186 -5.983 12.750 1.00 71.81 198 TYR A C 1
ATOM 1482 O O . TYR A 1 198 ? -26.100 -5.939 11.519 1.00 71.81 198 TYR A O 1
ATOM 1490 N N . ALA A 1 199 ? -26.542 -4.956 13.516 1.00 64.44 199 ALA A N 1
ATOM 1491 C CA . ALA A 1 199 ? -26.614 -3.570 13.071 1.00 64.44 199 ALA A CA 1
ATOM 1492 C C . ALA A 1 199 ? -25.328 -2.822 13.440 1.00 64.44 199 ALA A C 1
ATOM 1494 O O . ALA A 1 199 ? -24.717 -3.173 14.481 1.00 64.44 199 ALA A O 1
#

Radius of gyration: 28.96 Å; Cα contacts (8 Å, |Δi|>4): 243; chains: 1; bounding box: 73×38×84 Å

Solvent-accessible surface area (backbone atoms only — not comparable to full-atom values): 11864 Å² total; per-residue (Å²): 107,69,66,58,55,50,52,47,53,55,58,47,51,31,30,44,51,100,87,46,59,68,40,48,47,69,32,90,76,50,64,85,100,43,57,36,33,64,51,62,99,50,99,50,64,62,88,62,42,51,61,52,51,51,51,50,52,52,47,54,49,32,52,58,60,21,55,45,81,49,73,48,73,49,76,63,91,87,53,89,81,78,69,82,62,58,66,49,75,50,83,41,71,35,69,66,34,46,53,51,40,52,52,52,54,51,50,53,52,50,52,52,51,50,50,59,71,71,58,78,73,70,85,76,45,80,85,53,86,83,42,67,68,51,52,49,56,44,60,47,53,63,60,78,69,45,98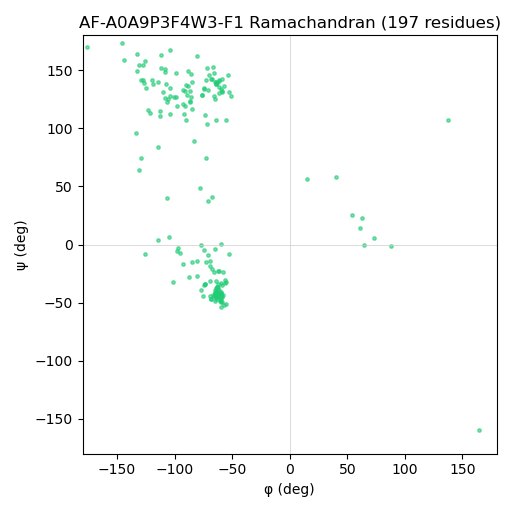,93,60,42,51,78,56,68,65,83,66,56,72,42,36,38,28,30,32,25,27,66,44,78,63,58,95,81,51,99,76,66,59,25,46,38,23,70,38,73,66,79,62,36,64,76,60,90,94,62,55,69,83

pLDDT: mean 78.11, std 12.16, range [40.09, 94.38]

Secondary structure (DSSP, 8-state):
-HHHHHHHHHHHTTB--TT---EEPEESSPPTTSS-EEPPSSSS-HHHHHHHHHHHHHHHHHHHHHEEEEEEEEPPTTS-S-SPPEEEEEEEE-HHHHHHHHHHHHHHHHHHHHHHHH-PPPTTS----S-HHHHHHHTPPPS-SSTT-------GGGGGSEEEEEESS---TTSTT--B-EEEESS--BPPPTT--B-

Sequence (199 aa):
MMTTMLAMAEWCSYTVGPTSQPKALRVSSPVPDTEQKSTYTLSVPLKWGIPTAICITVLHWLISEMVFLARIDVYDVNSDGSGTPTSVTDIFYSPLAMIIAVSLGSAMVAILIVIGIFKKYPESMSLSGCCSASIAAACQPCRVHGNGIGNQEFPEDLVYKKIQWGVVESPEENMPLGIGHATFAAQDVSPLVEGKLYA

Organism: Aspergillus viridinutans (NCBI:txid75553)